Protein AF-A0AAV7BC52-F1 (afdb_monomer)

Organism: Engystomops pustulosus (NCBI:txid76066)

Radius of gyration: 38.13 Å; Cα contacts (8 Å, |Δi|>4): 94; chains: 1; bounding box: 68×66×125 Å

Solvent-accessible surface area (backbone atoms only — not comparable to full-atom values): 14060 Å² total; per-residue (Å²): 135,54,72,69,53,56,51,50,54,53,52,53,50,52,50,36,54,51,41,52,55,52,29,50,49,50,43,50,44,42,69,77,72,46,68,98,43,72,68,42,52,53,53,42,54,47,29,51,41,50,45,58,47,35,53,50,53,52,52,51,55,52,53,71,75,41,73,84,63,56,80,88,41,61,67,56,52,52,50,49,52,55,48,45,55,49,41,51,52,48,43,54,47,49,52,50,50,50,53,49,51,57,49,48,56,52,48,56,54,49,49,49,42,62,72,47,51,50,55,48,52,54,52,51,52,54,47,52,52,49,53,52,51,42,61,74,63,72,58,61,71,78,80,47,46,66,60,54,49,53,50,50,54,52,50,48,49,46,68,20,46,47,56,46,57,53,47,53,52,46,40,68,74,63,69,51,69,83,80,50,55,67,60,55,51,53,35,52,53,33,47,58,43,47,68,62,46,50,61,54,51,52,49,73,62,36,65,72,52,45,64,55,50,68,60,49,52,59,56,52,51,52,50,63,70,66,53,73,82,81,66,94,80,70,75,85,80,78,86,79,83,83,82,85,79,93,128

Nearest PDB structures (foldseek):
  8hs3-assembly1_R  TM=3.925E-01  e=1.399E-03  Escherichia coli
  2v0o-assembly2_C  TM=3.177E-01  e=1.009E+00  Homo sapiens
  3ok8-assembly1_B  TM=2.972E-01  e=7.226E+00  Mus musculus

Mean predicted aligned error: 17.19 Å

Secondary structure (DSSP, 8-state):
--HHHHHHHHHHHHHHHHHHHHHHHHHHHHHHTS-S-HHHHHHHHHHHHHHHHHHHHHHHHHHHH-GGGTTS-HHHHHHHHHHHHHHHHHHHHHHHHHHHHHHHHHHHHHHHIIIIIHHHHHHHHHHHHHHHHHHHTT--TTTTHHHHHHHHHHHHHHHHHHHHHHHHHHHHHH---TT-HHHHHHHHHHHHHHHHHHHHHHHHH-HHHHHHHHHHHHHHHHHHHHSPPP-TT-PPPPPPP------

Foldseek 3Di:
DDPVVVVVLVVLVVLLVCLCVVLVVLCVCLVPPDDPDPVSVLSVVLSVLSNLLSVLSVVVSVCVVCVPVCPPCVPVNVVSVVVNVVSVVVNVVSVVVVVVVVVVLVVLVVCCCVVPVVVVVVLVVVLVVVVVVCVVVVPDCVVVQVSVLVVVLVVLLCQLCVLVSVVVNCCVPVVPPPPPPVSVVVNVVSVVVNVVVVVVSVCVSPPVNVVVVVVPVVVVVVVVVPPDPDDPPDDDDDDDDDDDDDD

Sequence (247 aa):
MDIREIVMITIFSNIFILGIIGNGLVIWIAGFWMKKTISAVWFLHLAIADLLCCTSICLHIAAWASPSALCLLSLSLFILCKFNDILFCLNMSASVLLLTAMSIDRWVSVMLVVLFVIPFLIIFTSYVSIVLKLRRCNRPQRSQRPYRIITTVILCFFICWAPYNIWSLLAFHLELDFNFYLANNIIHVLLYLNSCINPILYVFMGQDFRHNFVRSIPFRVEKALSEPPDDPCREPEDPEPAINTNV

InterPro domains:
  IPR000276 G protein-coupled receptor, rhodopsin-like [PF00001] (110-202)
  IPR000276 G protein-coupled receptor, rhodopsin-like [PR00237] (7-31)
  IPR000276 G protein-coupled receptor, rhodopsin-like [PR00237] (39-60)
  IPR000276 G protein-coupled receptor, rhodopsin-like [PR00237] (88-110)
  IPR000276 G protein-coupled receptor, rhodopsin-like [PR00237] (146-170)
  IPR000276 G protein-coupled receptor, rhodopsin-like [PR00237] (184-210)
  IPR000276 G protein-coupled receptor, rhodopsin-like [PS00237] (94-110)
  IPR000826 Formyl peptide receptor-related [PTHR24225] (110-230)
  IPR017452 GPCR, rhodopsin-like, 7TM [PS50262] (89-202)

Structure (mmCIF, N/CA/C/O backbone):
data_AF-A0AAV7BC52-F1
#
_entry.id   AF-A0AAV7BC52-F1
#
loop_
_atom_site.group_PDB
_atom_site.id
_atom_site.type_symbol
_atom_site.label_atom_id
_atom_site.label_alt_id
_atom_site.label_comp_id
_atom_site.label_asym_id
_atom_site.label_entity_id
_atom_site.label_seq_id
_atom_site.pdbx_PDB_ins_code
_atom_site.Cartn_x
_atom_site.Cartn_y
_atom_site.Cartn_z
_atom_site.occupancy
_atom_site.B_iso_or_equiv
_atom_site.auth_seq_id
_atom_site.auth_comp_id
_atom_site.auth_asym_id
_atom_site.auth_atom_id
_atom_site.pdbx_PDB_model_num
ATOM 1 N N . MET A 1 1 ? 35.850 -14.317 -38.642 1.00 63.66 1 MET A N 1
ATOM 2 C CA . MET A 1 1 ? 34.829 -14.099 -37.605 1.00 63.66 1 MET A CA 1
ATOM 3 C C . MET A 1 1 ? 34.868 -15.309 -36.699 1.00 63.66 1 MET A C 1
ATOM 5 O O . MET A 1 1 ? 34.655 -16.418 -37.181 1.00 63.66 1 MET A O 1
ATOM 9 N N . ASP A 1 2 ? 35.262 -15.111 -35.448 1.00 82.44 2 ASP A N 1
ATOM 10 C CA . ASP A 1 2 ? 35.423 -16.193 -34.473 1.00 82.44 2 ASP A CA 1
ATOM 11 C C . ASP A 1 2 ? 34.056 -16.737 -34.025 1.00 82.44 2 ASP A C 1
ATOM 13 O O . ASP A 1 2 ? 33.062 -16.010 -33.996 1.00 82.44 2 ASP A O 1
ATOM 17 N N . ILE A 1 3 ? 34.002 -17.998 -33.573 1.00 83.69 3 ILE A N 1
ATOM 18 C CA . ILE A 1 3 ? 32.782 -18.611 -33.001 1.00 83.69 3 ILE A CA 1
ATOM 19 C C . ILE A 1 3 ? 32.207 -17.746 -31.866 1.00 83.69 3 ILE A C 1
ATOM 21 O O . ILE A 1 3 ? 30.998 -17.551 -31.777 1.00 83.69 3 ILE A O 1
ATOM 25 N N . ARG A 1 4 ? 33.081 -17.168 -31.032 1.00 75.75 4 ARG A N 1
ATOM 26 C CA . ARG A 1 4 ? 32.712 -16.241 -29.952 1.00 75.75 4 ARG A CA 1
ATOM 27 C C . ARG A 1 4 ? 31.946 -15.019 -30.471 1.00 75.75 4 ARG A C 1
ATOM 29 O O . ARG A 1 4 ? 30.973 -14.609 -29.851 1.00 75.75 4 ARG A O 1
ATOM 36 N N . GLU A 1 5 ? 32.362 -14.452 -31.600 1.00 76.56 5 GLU A N 1
ATOM 37 C CA . GLU A 1 5 ? 31.736 -13.263 -32.192 1.00 76.56 5 GLU A CA 1
ATOM 38 C C . GLU A 1 5 ? 30.361 -13.602 -32.772 1.00 76.56 5 GLU A C 1
ATOM 40 O O . GLU A 1 5 ? 29.390 -12.901 -32.499 1.00 76.56 5 GLU A O 1
ATOM 45 N N . ILE A 1 6 ? 30.254 -14.728 -33.488 1.00 80.38 6 ILE A N 1
ATOM 46 C CA . ILE A 1 6 ? 28.982 -15.235 -34.030 1.00 80.38 6 ILE A CA 1
ATOM 47 C C . ILE A 1 6 ? 27.960 -15.440 -32.906 1.00 80.38 6 ILE A C 1
ATOM 49 O O . ILE A 1 6 ? 26.808 -15.015 -33.022 1.00 80.38 6 ILE A O 1
ATOM 53 N N . VAL A 1 7 ? 28.382 -16.064 -31.803 1.00 82.38 7 VAL A N 1
ATOM 54 C CA . VAL A 1 7 ? 27.521 -16.318 -30.641 1.00 82.38 7 VAL A CA 1
ATOM 55 C C . VAL A 1 7 ? 27.050 -15.006 -30.006 1.00 82.38 7 VAL A C 1
ATOM 57 O O . VAL A 1 7 ? 25.854 -14.847 -29.772 1.00 82.38 7 VAL A O 1
ATOM 60 N N . MET A 1 8 ? 27.944 -14.036 -29.790 1.00 77.00 8 MET A N 1
ATOM 61 C CA . MET A 1 8 ? 27.580 -12.742 -29.195 1.00 77.00 8 MET A CA 1
ATOM 62 C C . MET A 1 8 ? 26.632 -11.930 -30.087 1.00 77.00 8 MET A C 1
ATOM 64 O O . MET A 1 8 ? 25.636 -11.403 -29.597 1.00 77.00 8 MET A O 1
ATOM 68 N N . ILE A 1 9 ? 26.880 -11.879 -31.401 1.00 80.50 9 ILE A N 1
ATOM 69 C CA . ILE A 1 9 ? 26.003 -11.196 -32.370 1.00 80.50 9 ILE A CA 1
ATOM 70 C C . ILE A 1 9 ? 24.608 -11.833 -32.381 1.00 80.50 9 ILE A C 1
ATOM 72 O O . ILE A 1 9 ? 23.591 -11.133 -32.383 1.00 80.50 9 ILE A O 1
ATOM 76 N N . THR A 1 10 ? 24.544 -13.165 -32.342 1.00 84.44 10 THR A N 1
ATOM 77 C CA . THR A 1 10 ? 23.273 -13.900 -32.291 1.00 84.44 10 THR A CA 1
ATOM 78 C C . THR A 1 10 ? 22.512 -13.584 -31.003 1.00 84.44 10 THR A C 1
ATOM 80 O O . THR A 1 10 ? 21.317 -13.309 -31.045 1.00 84.44 10 THR A O 1
ATOM 83 N N . ILE A 1 11 ? 23.184 -13.556 -29.853 1.00 84.06 11 ILE A N 1
ATOM 84 C CA . ILE A 1 11 ? 22.545 -13.236 -28.570 1.00 84.06 11 ILE A CA 1
ATOM 85 C C . ILE A 1 11 ? 22.037 -11.786 -28.554 1.00 84.06 11 ILE A C 1
ATOM 87 O O . ILE A 1 11 ? 20.865 -11.553 -28.259 1.00 84.06 11 ILE A O 1
ATOM 91 N N . PHE A 1 12 ? 22.869 -10.808 -28.923 1.00 80.38 12 PHE A N 1
ATOM 92 C CA . PHE A 1 12 ? 22.486 -9.393 -28.881 1.00 80.38 12 PHE A CA 1
ATOM 93 C C . PHE A 1 12 ? 21.374 -9.031 -29.872 1.00 80.38 12 PHE A C 1
ATOM 95 O O . PHE A 1 12 ? 20.505 -8.227 -29.539 1.00 80.38 12 PHE A O 1
ATOM 102 N N . SER A 1 13 ? 21.346 -9.644 -31.058 1.00 84.00 13 SER A N 1
ATOM 103 C CA . SER A 1 13 ? 20.257 -9.440 -32.026 1.00 84.00 13 SER A CA 1
ATOM 104 C C . SER A 1 13 ? 18.914 -9.974 -31.518 1.00 84.00 13 SER A C 1
ATOM 106 O O . SER A 1 13 ? 17.900 -9.291 -31.654 1.00 84.00 13 SER A O 1
ATOM 108 N N . ASN A 1 14 ? 18.898 -11.137 -30.858 1.00 82.81 14 ASN A N 1
ATOM 109 C CA . ASN A 1 14 ? 17.685 -11.663 -30.225 1.00 82.81 14 ASN A CA 1
ATOM 110 C C . ASN A 1 14 ? 17.194 -10.753 -29.089 1.00 82.81 14 ASN A C 1
ATOM 112 O O . ASN A 1 14 ? 16.004 -10.448 -29.020 1.00 82.81 14 ASN A O 1
ATOM 116 N N . ILE A 1 15 ? 18.107 -10.273 -28.235 1.00 83.62 15 ILE A N 1
ATOM 117 C CA . ILE A 1 15 ? 17.783 -9.324 -27.156 1.00 83.62 15 ILE A CA 1
ATOM 118 C C . ILE A 1 15 ? 17.196 -8.029 -27.732 1.00 83.62 15 ILE A C 1
ATOM 120 O O . ILE A 1 15 ? 16.184 -7.544 -27.234 1.00 83.62 15 ILE A O 1
ATOM 124 N N . PHE A 1 16 ? 17.781 -7.497 -28.808 1.00 83.38 16 PHE A N 1
ATOM 125 C CA . PHE A 1 16 ? 17.289 -6.295 -29.480 1.00 83.38 16 PHE A CA 1
ATOM 126 C C . PHE A 1 16 ? 15.865 -6.471 -30.029 1.00 83.38 16 PHE A C 1
ATOM 128 O O . PHE A 1 16 ? 15.002 -5.633 -29.776 1.00 83.38 16 PHE A O 1
ATOM 135 N N . ILE A 1 17 ? 15.597 -7.571 -30.742 1.00 87.25 17 ILE A N 1
ATOM 136 C CA . ILE A 1 17 ? 14.272 -7.851 -31.319 1.00 87.25 17 ILE A CA 1
ATOM 137 C C . ILE A 1 17 ? 13.220 -7.966 -30.211 1.00 87.25 17 ILE A C 1
ATOM 139 O O . ILE A 1 17 ? 12.171 -7.324 -30.283 1.00 87.25 17 ILE A O 1
ATOM 143 N N . LEU A 1 18 ? 13.515 -8.743 -29.166 1.00 86.19 18 LEU A N 1
ATOM 144 C CA . LEU A 1 18 ? 12.617 -8.909 -28.024 1.00 86.19 18 LEU A CA 1
ATOM 145 C C . LEU A 1 18 ? 12.382 -7.583 -27.289 1.00 86.19 18 LEU A C 1
ATOM 147 O O . LEU A 1 18 ? 11.244 -7.281 -26.933 1.00 86.19 18 LEU A O 1
ATOM 151 N N . GLY A 1 19 ? 13.428 -6.774 -27.112 1.00 82.88 19 GLY A N 1
ATOM 152 C CA . GLY A 1 19 ? 13.355 -5.476 -26.448 1.00 82.88 19 GLY A CA 1
ATOM 153 C C . GLY A 1 19 ? 12.515 -4.450 -27.211 1.00 82.88 19 GLY A C 1
ATOM 154 O O . GLY A 1 19 ? 11.686 -3.781 -26.598 1.00 82.88 19 GLY A O 1
ATOM 155 N N . ILE A 1 20 ? 12.657 -4.362 -28.539 1.00 87.00 20 ILE A N 1
ATOM 156 C CA . ILE A 1 20 ? 11.846 -3.471 -29.387 1.00 87.00 20 ILE A CA 1
ATOM 157 C C . ILE A 1 20 ? 10.373 -3.887 -29.361 1.00 87.00 20 ILE A C 1
ATOM 159 O O . ILE A 1 20 ? 9.499 -3.044 -29.159 1.00 87.00 20 ILE A O 1
ATOM 163 N N . ILE A 1 21 ? 10.092 -5.182 -29.547 1.00 91.31 21 ILE A N 1
ATOM 164 C CA . ILE A 1 21 ? 8.717 -5.696 -29.598 1.00 91.31 21 ILE A CA 1
ATOM 165 C C . ILE A 1 21 ? 8.037 -5.540 -28.234 1.00 91.31 21 ILE A C 1
ATOM 167 O O . ILE A 1 21 ? 6.936 -4.997 -28.154 1.00 91.31 21 ILE A O 1
ATOM 171 N N . GLY A 1 22 ? 8.694 -5.985 -27.159 1.00 87.00 22 GLY A N 1
ATOM 172 C CA . GLY A 1 22 ? 8.141 -5.952 -25.807 1.00 87.00 22 GLY A CA 1
ATOM 173 C C . GLY A 1 22 ? 7.908 -4.529 -25.308 1.00 87.00 22 GLY A C 1
ATOM 174 O O . GLY A 1 22 ? 6.787 -4.177 -24.944 1.00 87.00 22 GLY A O 1
ATOM 175 N N . ASN A 1 23 ? 8.936 -3.678 -25.346 1.00 86.62 23 ASN A N 1
ATOM 176 C CA . ASN A 1 23 ? 8.829 -2.318 -24.813 1.00 86.62 23 ASN A CA 1
ATOM 177 C C . ASN A 1 23 ? 8.010 -1.395 -25.720 1.00 86.62 23 ASN A C 1
ATOM 179 O O . ASN A 1 23 ? 7.286 -0.536 -25.219 1.00 86.62 23 ASN A O 1
ATOM 183 N N . GLY A 1 24 ? 8.029 -1.612 -27.039 1.00 88.88 24 GLY A N 1
ATOM 184 C CA . GLY A 1 24 ? 7.128 -0.924 -27.965 1.00 88.88 24 GLY A CA 1
ATOM 185 C C . GLY A 1 24 ? 5.656 -1.221 -27.669 1.00 88.88 24 GLY A C 1
ATOM 186 O O . GLY A 1 24 ? 4.832 -0.304 -27.657 1.00 88.88 24 GLY A O 1
ATOM 187 N N . LEU A 1 25 ? 5.328 -2.477 -27.344 1.00 89.81 25 LEU A N 1
ATOM 188 C CA . LEU A 1 25 ? 3.981 -2.865 -26.926 1.00 89.81 25 LEU A CA 1
ATOM 189 C C . LEU A 1 25 ? 3.581 -2.198 -25.599 1.00 89.81 25 LEU A C 1
ATOM 191 O O . LEU A 1 25 ? 2.453 -1.724 -25.478 1.00 89.81 25 LEU A O 1
ATOM 195 N N . VAL A 1 26 ? 4.497 -2.102 -24.628 1.00 84.88 26 VAL A N 1
ATOM 196 C CA . VAL A 1 26 ? 4.250 -1.406 -23.350 1.00 84.88 26 VAL A CA 1
ATOM 197 C C . VAL A 1 26 ? 3.945 0.076 -23.576 1.00 84.88 26 VAL A C 1
ATOM 199 O O . VAL A 1 26 ? 2.962 0.572 -23.029 1.00 84.88 26 VAL A O 1
ATOM 202 N N . ILE A 1 27 ? 4.714 0.774 -24.419 1.00 88.12 27 ILE A N 1
ATOM 203 C CA . ILE A 1 27 ? 4.450 2.181 -24.770 1.00 88.12 27 ILE A CA 1
ATOM 204 C C . ILE A 1 27 ? 3.102 2.325 -25.477 1.00 88.12 27 ILE A C 1
ATOM 206 O O . ILE A 1 27 ? 2.336 3.233 -25.158 1.00 88.12 27 ILE A O 1
ATOM 210 N N . TRP A 1 28 ? 2.788 1.427 -26.414 1.00 90.69 28 TRP A N 1
ATOM 211 C CA . TRP A 1 28 ? 1.513 1.437 -27.128 1.00 90.69 28 TRP A CA 1
ATOM 212 C C . TRP A 1 28 ? 0.326 1.290 -26.169 1.00 90.69 28 TRP A C 1
ATOM 214 O O . TRP A 1 28 ? -0.614 2.084 -26.206 1.00 90.69 28 TRP A O 1
ATOM 224 N N . ILE A 1 29 ? 0.377 0.302 -25.274 1.00 86.50 29 ILE A N 1
ATOM 225 C CA . ILE A 1 29 ? -0.676 0.059 -24.282 1.00 86.50 29 ILE A CA 1
ATOM 226 C C . ILE A 1 29 ? -0.766 1.236 -23.301 1.00 86.50 29 ILE A C 1
ATOM 228 O O . ILE A 1 29 ? -1.860 1.740 -23.044 1.00 86.50 29 ILE A O 1
ATOM 232 N N . ALA A 1 30 ? 0.368 1.722 -22.791 1.00 83.81 30 ALA A N 1
ATOM 233 C CA . ALA A 1 30 ? 0.407 2.844 -21.858 1.00 83.81 30 ALA A CA 1
ATOM 234 C C . ALA A 1 30 ? -0.097 4.157 -22.483 1.00 83.81 30 ALA A C 1
ATOM 236 O O . ALA A 1 30 ? -0.737 4.949 -21.797 1.00 83.81 30 ALA A O 1
ATOM 237 N N . GLY A 1 31 ? 0.167 4.387 -23.772 1.00 82.75 31 GLY A N 1
ATOM 238 C CA . GLY A 1 31 ? -0.210 5.610 -24.479 1.00 82.75 31 GLY A CA 1
ATOM 239 C C . GLY A 1 31 ? -1.659 5.639 -24.965 1.00 82.75 31 GLY A C 1
ATOM 240 O O . GLY A 1 31 ? -2.306 6.680 -24.871 1.00 82.75 31 GLY A O 1
ATOM 241 N N . PHE A 1 32 ? -2.172 4.517 -25.480 1.00 82.38 32 PHE A N 1
ATOM 242 C CA . PHE A 1 32 ? -3.495 4.470 -26.116 1.00 82.38 32 PHE A CA 1
ATOM 243 C C . PHE A 1 32 ? -4.599 3.886 -25.233 1.00 82.38 32 PHE A C 1
ATOM 245 O O . PHE A 1 32 ? -5.767 4.196 -25.455 1.00 82.38 32 PHE A O 1
ATOM 252 N N . TRP A 1 33 ? -4.258 3.041 -24.255 1.00 76.38 33 TRP A N 1
ATOM 253 C CA . TRP A 1 33 ? -5.248 2.255 -23.510 1.00 76.38 33 TRP A CA 1
ATOM 254 C C . TRP A 1 33 ? -5.281 2.548 -22.011 1.00 76.38 33 TRP A C 1
ATOM 256 O O . TRP A 1 33 ? -6.324 2.360 -21.383 1.00 76.38 33 TRP A O 1
ATOM 266 N N . MET A 1 34 ? -4.184 3.024 -21.419 1.00 76.25 34 MET A N 1
ATOM 267 C CA . MET A 1 34 ? -4.152 3.358 -19.995 1.00 76.25 34 MET A CA 1
ATOM 268 C C . MET A 1 34 ? -4.543 4.815 -19.735 1.00 76.25 34 MET A C 1
ATOM 270 O O . MET A 1 34 ? -4.157 5.735 -20.454 1.00 76.25 34 MET A O 1
ATOM 274 N N . LYS A 1 35 ? -5.306 5.038 -18.659 1.00 75.69 35 LYS A N 1
ATOM 275 C CA . LYS A 1 35 ? -5.520 6.385 -18.113 1.00 75.69 35 LYS A CA 1
ATOM 276 C C . LYS A 1 35 ? -4.177 6.934 -17.616 1.00 75.69 35 LYS A C 1
ATOM 278 O O . LYS A 1 35 ? -3.315 6.157 -17.212 1.00 75.69 35 LYS A O 1
ATOM 283 N N . LYS A 1 36 ? -4.004 8.262 -17.620 1.00 72.88 36 LYS A N 1
ATOM 284 C CA . LYS A 1 36 ? -2.793 8.915 -17.094 1.00 72.88 36 LYS A CA 1
ATOM 285 C C . LYS A 1 36 ? -2.736 8.814 -15.568 1.00 72.88 36 LYS A C 1
ATOM 287 O O . LYS A 1 36 ? -3.061 9.768 -14.874 1.00 72.88 36 LYS A O 1
ATOM 292 N N . THR A 1 37 ? -2.349 7.643 -15.085 1.00 73.62 37 THR A N 1
ATOM 293 C CA . THR A 1 37 ? -2.072 7.346 -13.680 1.00 73.62 37 THR A CA 1
ATOM 294 C C . THR A 1 37 ? -0.576 7.446 -13.419 1.00 73.62 37 THR A C 1
ATOM 296 O O . THR A 1 37 ? 0.234 7.393 -14.353 1.00 73.62 37 THR A O 1
ATOM 299 N N . ILE A 1 38 ? -0.185 7.569 -12.152 1.00 68.81 38 ILE A N 1
ATOM 300 C CA . ILE A 1 38 ? 1.226 7.644 -11.764 1.00 68.81 38 ILE A CA 1
ATOM 301 C C . ILE A 1 38 ? 1.941 6.388 -12.272 1.00 68.81 38 ILE A C 1
ATOM 303 O O . ILE A 1 38 ? 2.938 6.494 -12.986 1.00 68.81 38 ILE A O 1
ATOM 307 N N . SER A 1 39 ? 1.381 5.202 -12.020 1.00 69.75 39 SER A N 1
ATOM 308 C CA . SER A 1 39 ? 1.931 3.916 -12.473 1.00 69.75 39 SER A CA 1
ATOM 309 C C . SER A 1 39 ? 2.128 3.835 -13.991 1.00 69.75 39 SER A C 1
ATOM 311 O O . SER A 1 39 ? 3.149 3.314 -14.437 1.00 69.75 39 SER A O 1
ATOM 313 N N . ALA A 1 40 ? 1.208 4.382 -14.796 1.00 71.81 40 ALA A N 1
ATOM 314 C CA . ALA A 1 40 ? 1.354 4.412 -16.253 1.00 71.81 40 ALA A CA 1
ATOM 315 C C . ALA A 1 40 ? 2.566 5.249 -16.698 1.00 71.81 40 ALA A C 1
ATOM 317 O O . ALA A 1 40 ? 3.280 4.854 -17.618 1.00 71.81 40 ALA A O 1
ATOM 318 N N . VAL A 1 41 ? 2.841 6.367 -16.015 1.00 74.19 41 VAL A N 1
ATOM 319 C CA . VAL A 1 41 ? 4.024 7.207 -16.269 1.00 74.19 41 VAL A CA 1
ATOM 320 C C . VAL A 1 41 ? 5.317 6.473 -15.900 1.00 74.19 41 VAL A C 1
ATOM 322 O O . VAL A 1 41 ? 6.283 6.536 -16.660 1.00 74.19 41 VAL A O 1
ATOM 325 N N . TRP A 1 42 ? 5.339 5.726 -14.790 1.00 72.56 42 TRP A N 1
ATOM 326 C CA . TRP A 1 42 ? 6.507 4.918 -14.413 1.00 72.56 42 TRP A CA 1
ATOM 327 C C . TRP A 1 42 ? 6.813 3.818 -15.437 1.00 72.56 42 TRP A C 1
ATOM 329 O O . TRP A 1 42 ? 7.966 3.679 -15.846 1.00 72.56 42 TRP A O 1
ATOM 339 N N . PHE A 1 43 ? 5.801 3.073 -15.899 1.00 77.25 43 PHE A N 1
ATOM 340 C CA . PHE A 1 43 ? 5.982 2.061 -16.949 1.00 77.25 43 PHE A CA 1
ATOM 341 C C . PHE A 1 43 ? 6.432 2.673 -18.276 1.00 77.25 43 PHE A C 1
ATOM 343 O O . PHE A 1 43 ? 7.259 2.089 -18.973 1.00 77.25 43 PHE A O 1
ATOM 350 N N . LEU A 1 44 ? 5.928 3.864 -18.611 1.00 80.81 44 LEU A N 1
ATOM 351 C CA . LEU A 1 44 ? 6.345 4.592 -19.803 1.00 80.81 44 LEU A CA 1
ATOM 352 C C . LEU A 1 44 ? 7.821 5.012 -19.718 1.00 80.81 44 LEU A C 1
ATOM 354 O O . LEU A 1 44 ? 8.565 4.798 -20.671 1.00 80.81 44 LEU A O 1
ATOM 358 N N . HIS A 1 45 ? 8.267 5.559 -18.582 1.00 76.44 45 HIS A N 1
ATOM 359 C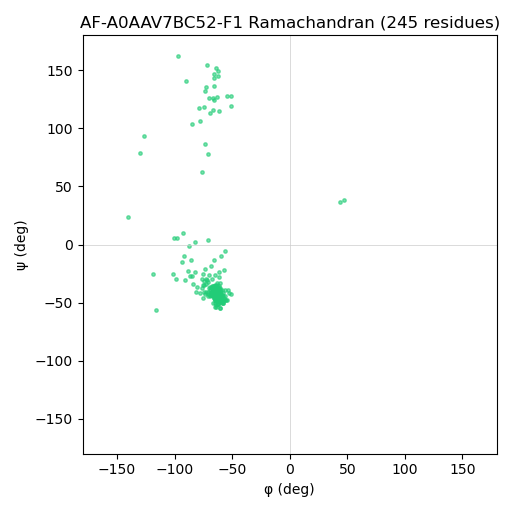 CA . HIS A 1 45 ? 9.677 5.899 -18.362 1.00 76.44 45 HIS A CA 1
ATOM 360 C C . HIS A 1 45 ? 10.591 4.668 -18.406 1.00 76.44 45 HIS A C 1
ATOM 362 O O . HIS A 1 45 ? 11.665 4.746 -19.002 1.00 76.44 45 HIS A O 1
ATOM 368 N N . LEU A 1 46 ? 10.162 3.537 -17.835 1.00 79.00 46 LEU A N 1
ATOM 369 C CA . LEU A 1 46 ? 10.906 2.279 -17.911 1.00 79.00 46 LEU A CA 1
ATOM 370 C C . LEU A 1 46 ? 11.042 1.800 -19.363 1.00 79.00 46 LEU A C 1
ATOM 372 O O . LEU A 1 46 ? 12.153 1.575 -19.829 1.00 79.00 46 LEU A O 1
ATOM 376 N N . ALA A 1 47 ? 9.934 1.730 -20.107 1.00 84.00 47 ALA A N 1
ATOM 377 C CA . ALA A 1 47 ? 9.946 1.272 -21.495 1.00 84.00 47 ALA A CA 1
ATOM 378 C C . ALA A 1 47 ? 10.780 2.190 -22.409 1.00 84.00 47 ALA A C 1
ATOM 380 O O . ALA A 1 47 ? 11.462 1.714 -23.316 1.00 84.00 47 ALA A O 1
ATOM 381 N N . ILE A 1 48 ? 10.775 3.505 -22.156 1.00 81.50 48 ILE A N 1
ATOM 382 C CA . ILE A 1 48 ? 11.656 4.457 -22.845 1.00 81.50 48 ILE A CA 1
ATOM 383 C C . ILE A 1 48 ? 13.128 4.172 -22.511 1.00 81.50 48 ILE A C 1
ATOM 385 O O . ILE A 1 48 ? 13.956 4.151 -23.421 1.00 81.50 48 ILE A O 1
ATOM 389 N N . ALA A 1 49 ? 13.464 3.926 -21.241 1.00 79.62 49 ALA A N 1
ATOM 390 C CA . ALA A 1 49 ? 14.827 3.581 -20.835 1.00 79.62 49 ALA A CA 1
ATOM 391 C C . ALA A 1 49 ? 15.303 2.262 -21.474 1.00 79.62 49 ALA A C 1
ATOM 393 O O . ALA A 1 49 ? 16.424 2.196 -21.981 1.00 79.62 49 ALA A O 1
ATOM 394 N N . ASP A 1 50 ? 14.440 1.245 -21.535 1.00 79.94 50 ASP A N 1
ATOM 395 C CA . ASP A 1 50 ? 14.736 -0.036 -22.180 1.00 79.94 50 ASP A CA 1
ATOM 396 C C . ASP A 1 50 ? 14.932 0.100 -23.698 1.00 79.94 50 ASP A C 1
ATOM 398 O O . ASP A 1 50 ? 15.857 -0.492 -24.259 1.00 79.94 50 ASP A O 1
ATOM 402 N N . LEU A 1 51 ? 14.125 0.920 -24.382 1.00 81.69 51 LEU A N 1
ATOM 403 C CA . LEU A 1 51 ? 14.316 1.202 -25.811 1.00 81.69 51 LEU A CA 1
ATOM 404 C C . LEU A 1 51 ? 15.610 1.976 -26.086 1.00 81.69 51 LEU A C 1
ATOM 406 O O . LEU A 1 51 ? 16.302 1.674 -27.058 1.00 81.69 51 LEU A O 1
ATOM 410 N N . LEU A 1 52 ? 15.965 2.935 -25.227 1.00 77.81 52 LEU A N 1
ATOM 411 C CA . LEU A 1 52 ? 17.248 3.641 -25.297 1.00 77.81 52 LEU A CA 1
ATOM 412 C C . LEU A 1 52 ? 18.435 2.687 -25.071 1.00 77.81 52 LEU A C 1
ATOM 414 O O . LEU A 1 52 ? 19.485 2.844 -25.690 1.00 77.81 52 LEU A O 1
ATOM 418 N N . CYS A 1 53 ? 18.270 1.661 -24.236 1.00 75.25 53 CYS A N 1
ATOM 419 C CA . CYS A 1 53 ? 19.258 0.592 -24.093 1.00 75.25 53 CYS A CA 1
ATOM 420 C C . CYS A 1 53 ? 19.336 -0.280 -25.366 1.00 75.25 53 CYS A C 1
ATOM 422 O O . CYS A 1 53 ? 20.423 -0.604 -25.846 1.00 75.25 53 CYS A O 1
ATOM 424 N N . CYS A 1 54 ? 18.195 -0.595 -25.990 1.00 78.81 54 CYS A N 1
ATOM 425 C CA . CYS A 1 54 ? 18.149 -1.368 -27.236 1.00 78.81 54 CYS A CA 1
ATOM 426 C C . CYS A 1 54 ? 18.853 -0.657 -28.406 1.00 78.81 54 CYS A C 1
ATOM 428 O O . CYS A 1 54 ? 19.553 -1.306 -29.187 1.00 78.81 54 CYS A O 1
ATOM 430 N N . THR A 1 55 ? 18.719 0.668 -28.538 1.00 74.19 55 THR A N 1
ATOM 431 C CA . THR A 1 55 ? 19.424 1.425 -29.590 1.00 74.19 55 THR A CA 1
ATOM 432 C C . THR A 1 55 ? 20.942 1.388 -29.404 1.00 74.19 55 THR A C 1
ATOM 434 O O . THR A 1 55 ? 21.671 1.267 -30.389 1.00 74.19 55 THR A O 1
ATOM 437 N N . SER A 1 56 ? 21.420 1.393 -28.157 1.00 72.56 56 SER A N 1
ATOM 438 C CA . SER A 1 56 ? 22.838 1.220 -27.824 1.00 72.56 56 SER A CA 1
ATOM 439 C C . SER A 1 56 ? 23.380 -0.159 -28.238 1.00 72.56 56 SER A C 1
ATOM 441 O O . SER A 1 56 ? 24.446 -0.249 -28.850 1.00 72.56 56 SER A O 1
ATOM 443 N N . ILE A 1 57 ? 22.613 -1.235 -28.016 1.00 73.75 57 ILE A N 1
ATOM 444 C CA . ILE A 1 57 ? 22.968 -2.598 -28.465 1.00 73.75 57 ILE A CA 1
ATOM 445 C C . ILE A 1 57 ? 23.082 -2.664 -29.998 1.00 73.75 57 ILE A C 1
ATOM 447 O O . ILE A 1 57 ? 24.023 -3.258 -30.528 1.00 73.75 57 ILE A O 1
ATOM 451 N N . CYS A 1 58 ? 22.163 -2.016 -30.721 1.00 76.00 58 CYS A N 1
ATOM 452 C CA . CYS A 1 58 ? 22.188 -1.948 -32.186 1.00 76.00 58 CYS A CA 1
ATOM 453 C C . CYS A 1 58 ? 23.435 -1.212 -32.708 1.00 76.00 58 CYS A C 1
ATOM 455 O O . CYS A 1 58 ? 24.098 -1.683 -33.633 1.00 76.00 58 CYS A O 1
ATOM 457 N N . LEU A 1 59 ? 23.806 -0.102 -32.064 1.00 71.75 59 LEU A N 1
ATOM 458 C CA . LEU A 1 59 ? 25.027 0.647 -32.371 1.00 71.75 59 LEU A CA 1
ATOM 459 C C . LEU A 1 59 ? 26.292 -0.174 -32.097 1.00 71.75 59 LEU A C 1
ATOM 461 O O . LEU A 1 59 ? 27.238 -0.099 -32.880 1.00 71.75 59 LEU A O 1
ATOM 465 N N . HIS A 1 60 ? 26.294 -1.005 -31.050 1.00 70.62 60 HIS A N 1
ATOM 466 C CA . HIS A 1 60 ? 27.392 -1.929 -30.773 1.00 70.62 60 HIS A CA 1
ATOM 467 C C . HIS A 1 60 ? 27.544 -2.947 -31.915 1.00 70.62 60 HIS A C 1
ATOM 469 O O . HIS A 1 60 ? 28.622 -3.063 -32.490 1.00 70.62 60 HIS A O 1
ATOM 475 N N . ILE A 1 61 ? 26.462 -3.621 -32.322 1.00 72.56 61 ILE A N 1
ATOM 476 C CA . ILE A 1 61 ? 26.480 -4.590 -33.437 1.00 72.56 61 ILE A CA 1
ATOM 477 C C . ILE A 1 61 ? 26.925 -3.922 -34.752 1.00 72.56 61 ILE A C 1
ATOM 479 O O . ILE A 1 61 ? 27.749 -4.479 -35.479 1.00 72.56 61 ILE A O 1
ATOM 483 N N . ALA A 1 62 ? 26.422 -2.718 -35.045 1.00 71.31 62 ALA A N 1
ATOM 484 C CA . ALA A 1 62 ? 26.779 -1.963 -36.245 1.00 71.31 62 ALA A CA 1
ATOM 485 C C . ALA A 1 62 ? 28.265 -1.558 -36.264 1.00 71.31 62 ALA A C 1
ATOM 487 O O . ALA A 1 62 ? 28.917 -1.664 -37.302 1.00 71.31 62 ALA A O 1
ATOM 488 N N . ALA A 1 63 ? 28.823 -1.164 -35.115 1.00 67.81 63 ALA A N 1
ATOM 489 C CA . ALA A 1 63 ? 30.237 -0.818 -34.985 1.00 67.81 63 ALA A CA 1
ATOM 490 C C . ALA A 1 63 ? 31.168 -2.019 -35.238 1.00 67.81 63 ALA A C 1
ATOM 492 O O . ALA A 1 63 ? 32.227 -1.853 -35.843 1.00 67.81 63 ALA A O 1
ATOM 493 N N . TRP A 1 64 ? 30.763 -3.230 -34.839 1.00 64.19 64 TRP A N 1
ATOM 494 C CA . TRP A 1 64 ? 31.511 -4.465 -35.115 1.00 64.19 64 TRP A CA 1
ATOM 495 C C . TRP A 1 64 ? 31.475 -4.879 -36.595 1.00 64.19 64 TRP A C 1
ATOM 497 O O . TRP A 1 64 ? 32.443 -5.451 -37.094 1.00 64.19 64 TRP A O 1
ATOM 507 N N . ALA A 1 65 ? 30.385 -4.587 -37.311 1.00 67.19 65 ALA A N 1
ATOM 508 C CA . ALA A 1 65 ? 30.216 -4.975 -38.713 1.00 67.19 65 ALA A CA 1
ATOM 509 C C . ALA A 1 65 ? 31.039 -4.122 -39.700 1.00 67.19 65 ALA A C 1
ATOM 511 O O . ALA A 1 65 ? 31.374 -4.597 -40.786 1.00 67.19 65 ALA A O 1
ATOM 512 N N . SER A 1 66 ? 31.388 -2.880 -39.341 1.00 65.06 66 SER A N 1
ATOM 513 C CA . SER A 1 66 ? 32.131 -1.956 -40.212 1.00 65.06 66 SER A CA 1
ATOM 514 C C . SER A 1 66 ? 33.350 -1.326 -39.514 1.00 65.06 66 SER A C 1
ATOM 516 O O . SER A 1 66 ? 33.311 -0.150 -39.137 1.00 65.06 66 SER A O 1
ATOM 518 N N . PRO A 1 67 ? 34.474 -2.054 -39.387 1.00 61.50 67 PRO A N 1
ATOM 519 C CA . PRO A 1 67 ? 35.689 -1.540 -38.751 1.00 61.50 67 PRO A CA 1
ATOM 520 C C . PRO A 1 67 ? 36.370 -0.385 -39.513 1.00 61.50 67 PRO A C 1
ATOM 522 O O . PRO A 1 67 ? 37.225 0.288 -38.952 1.00 61.50 67 PRO A O 1
ATOM 525 N N . SER A 1 68 ? 36.005 -0.112 -40.771 1.00 57.03 68 SER A N 1
ATOM 526 C CA . SER A 1 68 ? 36.543 0.997 -41.581 1.00 57.03 68 SER A CA 1
ATOM 527 C C . SER A 1 68 ? 35.829 2.343 -41.373 1.00 57.03 68 SER A C 1
ATOM 529 O O . SER A 1 68 ? 36.374 3.381 -41.742 1.00 57.03 68 SER A O 1
ATOM 531 N N . ALA A 1 69 ? 34.654 2.363 -40.730 1.00 55.72 69 ALA A N 1
ATOM 532 C CA . ALA A 1 69 ? 33.943 3.594 -40.352 1.00 55.72 69 ALA A CA 1
ATOM 533 C C . ALA A 1 69 ? 34.471 4.223 -39.037 1.00 55.72 69 ALA A C 1
ATOM 535 O O . ALA A 1 69 ? 33.965 5.248 -38.580 1.00 55.72 69 ALA A O 1
ATOM 536 N N . LEU A 1 70 ? 35.514 3.626 -38.442 1.00 56.56 70 LEU A N 1
ATOM 537 C CA . LEU A 1 70 ? 36.051 3.916 -37.104 1.00 56.56 70 LEU A CA 1
ATOM 538 C C . LEU A 1 70 ? 36.587 5.343 -36.895 1.00 56.56 70 LEU A C 1
ATOM 540 O O . LEU A 1 70 ? 36.675 5.792 -35.755 1.00 56.56 70 LEU A O 1
ATOM 544 N N . CYS A 1 71 ? 36.984 6.059 -37.953 1.00 52.41 71 CYS A N 1
ATOM 545 C CA . CYS A 1 71 ? 37.750 7.304 -37.801 1.00 52.41 71 CYS A CA 1
ATOM 546 C C . CYS A 1 71 ? 36.877 8.563 -37.606 1.00 52.41 71 CYS A C 1
ATOM 548 O O . CYS A 1 71 ? 37.300 9.500 -36.935 1.00 52.41 71 CYS A O 1
ATOM 550 N N . LEU A 1 72 ? 35.638 8.584 -38.113 1.00 51.00 72 LEU A N 1
ATOM 551 C CA . LEU A 1 72 ? 34.747 9.757 -38.027 1.00 51.00 72 LEU A CA 1
ATOM 552 C C . LEU A 1 72 ? 33.899 9.813 -36.740 1.00 51.00 72 LEU A C 1
ATOM 554 O O . LEU A 1 72 ? 33.151 10.769 -36.548 1.00 51.00 72 LEU A O 1
ATOM 558 N N . LEU A 1 73 ? 34.006 8.818 -35.848 1.00 54.06 73 LEU A N 1
ATOM 559 C CA . LEU A 1 73 ? 33.038 8.623 -34.761 1.00 54.06 73 LEU A CA 1
ATOM 560 C C . LEU A 1 73 ? 33.647 8.196 -33.409 1.00 54.06 73 LEU A C 1
ATOM 562 O O . LEU A 1 73 ? 32.968 7.622 -32.564 1.00 54.06 73 LEU A O 1
ATOM 566 N N . SER A 1 74 ? 34.923 8.477 -33.150 1.00 57.56 74 SER A N 1
ATOM 567 C CA . SER A 1 74 ? 35.570 8.100 -31.879 1.00 57.56 74 SER A CA 1
ATOM 568 C C . SER A 1 74 ? 34.977 8.822 -30.655 1.00 57.56 74 SER A C 1
ATOM 570 O O . SER A 1 74 ? 34.839 8.226 -29.587 1.00 57.56 74 SER A O 1
ATOM 572 N N . LEU A 1 75 ? 34.549 10.082 -30.816 1.00 56.34 75 LEU A N 1
ATOM 573 C CA . LEU A 1 75 ? 33.913 10.868 -29.752 1.00 56.34 75 LEU A CA 1
ATOM 574 C C . LEU A 1 75 ? 32.470 10.424 -29.476 1.00 56.34 75 LEU A C 1
ATOM 576 O O . LEU A 1 75 ? 32.070 10.334 -28.316 1.00 56.34 75 LEU A O 1
ATOM 580 N N . SER A 1 76 ? 31.687 10.117 -30.517 1.00 57.19 76 SER A N 1
ATOM 581 C CA . SER A 1 76 ? 30.297 9.699 -30.313 1.00 57.19 76 SER A CA 1
ATOM 582 C C . SER A 1 76 ? 30.212 8.286 -29.735 1.00 57.19 76 SER A C 1
ATOM 584 O O . SER A 1 76 ? 29.366 8.063 -28.879 1.00 57.19 76 SER A O 1
ATOM 586 N N . LEU A 1 77 ? 31.127 7.375 -30.092 1.00 61.28 77 LEU A N 1
ATOM 587 C CA . LEU A 1 77 ? 31.191 6.033 -29.507 1.00 61.28 77 LEU A CA 1
ATOM 588 C C . LEU A 1 77 ? 31.564 6.080 -28.014 1.00 61.28 77 LEU A C 1
ATOM 590 O O . LEU A 1 77 ? 30.992 5.342 -27.218 1.00 61.28 77 LEU A O 1
ATOM 594 N N . PHE A 1 78 ? 32.459 6.988 -27.606 1.00 63.00 78 PHE A N 1
ATOM 595 C CA . PHE A 1 78 ? 32.789 7.214 -26.192 1.00 63.00 78 PHE A CA 1
ATOM 596 C C . PHE A 1 78 ? 31.604 7.792 -25.401 1.00 63.00 78 PHE A C 1
ATOM 598 O O . PHE A 1 78 ? 31.313 7.333 -24.295 1.00 63.00 78 PHE A O 1
ATOM 605 N N . ILE A 1 79 ? 30.890 8.765 -25.982 1.00 61.47 79 ILE A N 1
ATOM 606 C CA . ILE A 1 79 ? 29.673 9.338 -25.388 1.00 61.47 79 ILE A CA 1
ATOM 607 C C . ILE A 1 79 ? 28.581 8.269 -25.291 1.00 61.47 79 ILE A C 1
ATOM 609 O O . ILE A 1 79 ? 28.001 8.116 -24.225 1.00 61.47 79 ILE A O 1
ATOM 613 N N . LEU A 1 80 ? 28.348 7.487 -26.347 1.00 60.72 80 LEU A N 1
ATOM 614 C CA . LEU A 1 80 ? 27.396 6.374 -26.373 1.00 60.72 80 LEU A CA 1
ATOM 615 C C . LEU A 1 80 ? 27.740 5.291 -25.352 1.00 60.72 80 LEU A C 1
ATOM 617 O O . LEU A 1 80 ? 26.837 4.795 -24.696 1.00 60.72 80 LEU A O 1
ATOM 621 N N . CYS A 1 81 ? 29.020 4.964 -25.159 1.00 62.38 81 CYS A N 1
ATOM 622 C CA . CYS A 1 81 ? 29.442 3.964 -24.178 1.00 62.38 81 CYS A CA 1
ATOM 623 C C . CYS A 1 81 ? 29.212 4.447 -22.736 1.00 62.38 81 CYS A C 1
ATOM 625 O O . CYS A 1 81 ? 28.652 3.716 -21.925 1.00 62.38 81 CYS A O 1
ATOM 627 N N . LYS A 1 82 ? 29.540 5.709 -22.424 1.00 63.75 82 LYS A N 1
ATOM 628 C CA . LYS A 1 82 ? 29.214 6.299 -21.113 1.00 63.75 82 LYS A CA 1
ATOM 629 C C . LYS A 1 82 ? 27.712 6.473 -20.904 1.00 63.75 82 LYS A C 1
ATOM 631 O O . LYS A 1 82 ? 27.219 6.270 -19.799 1.00 63.75 82 LYS A O 1
ATOM 636 N N . PHE A 1 83 ? 26.985 6.850 -21.952 1.00 68.75 83 PHE A N 1
ATOM 637 C CA . PHE A 1 83 ? 25.533 6.987 -21.917 1.00 68.75 83 PHE A CA 1
ATOM 638 C C . PHE A 1 83 ? 24.861 5.623 -21.741 1.00 68.75 83 PHE A C 1
ATOM 640 O O . PHE A 1 83 ? 23.894 5.526 -21.001 1.00 68.75 83 PHE A O 1
ATOM 647 N N . ASN A 1 84 ? 25.413 4.560 -22.330 1.00 69.12 84 ASN A N 1
ATOM 648 C CA . ASN A 1 84 ? 24.978 3.182 -22.133 1.00 69.12 84 ASN A CA 1
ATOM 649 C C . ASN A 1 84 ? 25.144 2.728 -20.679 1.00 69.12 84 ASN A C 1
ATOM 651 O O . ASN A 1 84 ? 24.210 2.167 -20.116 1.00 69.12 84 ASN A O 1
ATOM 655 N N . ASP A 1 85 ? 26.284 3.020 -20.049 1.00 65.25 85 ASP A N 1
ATOM 656 C CA . ASP A 1 85 ? 26.493 2.706 -18.629 1.00 65.25 85 ASP A CA 1
ATOM 657 C C . ASP A 1 85 ? 25.510 3.476 -17.732 1.00 65.25 85 ASP A C 1
ATOM 659 O O . ASP A 1 85 ? 24.946 2.921 -16.788 1.00 65.25 85 ASP A O 1
ATOM 663 N N . ILE A 1 86 ? 25.240 4.745 -18.056 1.00 70.75 86 ILE A N 1
ATOM 664 C CA . ILE A 1 86 ? 24.240 5.562 -17.354 1.00 70.75 86 ILE A CA 1
ATOM 665 C C . ILE A 1 86 ? 22.826 5.004 -17.571 1.00 70.75 86 ILE A C 1
ATOM 667 O O . ILE A 1 86 ? 22.074 4.881 -16.608 1.00 70.75 86 ILE A O 1
ATOM 671 N N . LEU A 1 87 ? 22.462 4.624 -18.798 1.00 68.06 87 LEU A N 1
ATOM 672 C CA . LEU A 1 87 ? 21.169 4.019 -19.134 1.00 68.06 87 LEU A CA 1
ATOM 673 C C . LEU A 1 87 ? 20.973 2.670 -18.440 1.00 68.06 87 LEU A C 1
ATOM 675 O O . LEU A 1 87 ? 19.885 2.397 -17.941 1.00 68.06 87 LEU A O 1
ATOM 679 N N . PHE A 1 88 ? 22.021 1.852 -18.348 1.00 70.50 88 PHE A N 1
ATOM 680 C CA . PHE A 1 88 ? 21.994 0.588 -17.621 1.00 70.50 88 PHE A CA 1
ATOM 681 C C . PHE A 1 88 ? 21.793 0.813 -16.117 1.00 70.50 88 PHE A C 1
ATOM 683 O O . PHE A 1 88 ? 20.927 0.185 -15.507 1.00 70.50 88 PHE A O 1
ATOM 690 N N . CYS A 1 89 ? 22.523 1.765 -15.526 1.00 67.12 89 CYS A N 1
ATOM 691 C CA . CYS A 1 89 ? 22.334 2.172 -14.134 1.00 67.12 89 CYS A CA 1
ATOM 692 C C . CYS A 1 89 ? 20.926 2.727 -13.880 1.00 67.12 89 CYS A C 1
ATOM 694 O O . CYS A 1 89 ? 20.324 2.406 -12.856 1.00 67.12 89 CYS A O 1
ATOM 696 N N . LEU A 1 90 ? 20.380 3.526 -14.800 1.00 67.56 90 LEU A N 1
ATOM 697 C CA . LEU A 1 90 ? 19.025 4.070 -14.707 1.00 67.56 90 LEU A CA 1
ATOM 698 C C . LEU A 1 90 ? 17.965 2.980 -14.842 1.00 67.56 90 LEU A C 1
ATOM 700 O O . LEU A 1 90 ? 17.012 2.994 -14.075 1.00 67.56 90 LEU A O 1
ATOM 704 N N . ASN A 1 91 ? 18.138 2.018 -15.748 1.00 75.62 91 ASN A N 1
ATOM 705 C CA . ASN A 1 91 ? 17.215 0.899 -15.906 1.00 75.62 91 ASN A CA 1
ATOM 706 C C . ASN A 1 91 ? 17.206 -0.015 -14.671 1.00 75.62 91 ASN A C 1
ATOM 708 O O . ASN A 1 91 ? 16.149 -0.340 -14.130 1.00 75.62 91 ASN A O 1
ATOM 712 N N . MET A 1 92 ? 18.391 -0.360 -14.161 1.00 73.50 92 MET A N 1
ATOM 713 C CA . MET A 1 92 ? 18.529 -1.110 -12.911 1.00 73.50 92 MET A CA 1
ATOM 714 C C . MET A 1 92 ? 17.890 -0.355 -11.743 1.00 73.50 92 MET A C 1
ATOM 716 O O . MET A 1 92 ? 17.144 -0.937 -10.959 1.00 73.50 92 MET A O 1
ATOM 720 N N . SER A 1 93 ? 18.119 0.957 -11.660 1.00 70.50 93 SER A N 1
ATOM 721 C CA . SER A 1 93 ? 17.548 1.807 -10.612 1.00 70.50 93 SER A CA 1
ATOM 722 C C . SER A 1 93 ? 16.027 1.932 -10.740 1.00 70.50 93 SER A C 1
ATOM 724 O O . SER A 1 93 ? 15.329 1.801 -9.743 1.00 70.50 93 SER A O 1
ATOM 726 N N . ALA A 1 94 ? 15.492 2.122 -11.948 1.00 75.06 94 ALA A N 1
ATOM 727 C CA . ALA A 1 94 ? 14.056 2.185 -12.216 1.00 75.06 94 ALA A CA 1
ATOM 728 C C . ALA A 1 94 ? 13.370 0.854 -11.889 1.00 75.06 94 ALA A C 1
ATOM 730 O O . ALA A 1 94 ? 12.333 0.849 -11.233 1.00 75.06 94 ALA A O 1
ATOM 731 N N . SER A 1 95 ? 13.981 -0.270 -12.266 1.00 79.62 95 SER A N 1
ATOM 732 C CA . SER A 1 95 ? 13.503 -1.615 -11.940 1.00 79.62 95 SER A CA 1
ATOM 733 C C . SER A 1 95 ? 13.474 -1.863 -10.431 1.00 79.62 95 SER A C 1
ATOM 735 O O . SER A 1 95 ? 12.465 -2.323 -9.899 1.00 79.62 95 SER A O 1
ATOM 737 N N . VAL A 1 96 ? 14.550 -1.509 -9.717 1.00 81.62 96 VAL A N 1
ATOM 738 C CA . VAL A 1 96 ? 14.612 -1.619 -8.250 1.00 81.62 96 VAL A CA 1
ATOM 739 C C . VAL A 1 96 ? 13.577 -0.706 -7.594 1.00 81.62 96 VAL A C 1
ATOM 741 O O . VAL A 1 96 ? 12.861 -1.150 -6.700 1.00 81.62 96 VAL A O 1
ATOM 744 N N . LEU A 1 97 ? 13.435 0.538 -8.056 1.00 74.88 97 LEU A N 1
ATOM 745 C CA . LEU A 1 97 ? 12.440 1.476 -7.536 1.00 74.88 97 LEU A CA 1
ATOM 746 C C . LEU A 1 97 ? 11.013 0.969 -7.766 1.00 74.88 97 LEU A C 1
ATOM 748 O O . LEU A 1 97 ? 10.213 0.975 -6.834 1.00 74.88 97 LEU A O 1
ATOM 752 N N . LEU A 1 98 ? 10.704 0.442 -8.949 1.00 78.12 98 LEU A N 1
ATOM 753 C CA . LEU A 1 98 ? 9.412 -0.178 -9.245 1.00 78.12 98 LEU A CA 1
ATOM 754 C C . LEU A 1 98 ? 9.131 -1.374 -8.336 1.00 78.12 98 LEU A C 1
ATOM 756 O O . LEU A 1 98 ? 8.052 -1.465 -7.751 1.00 78.12 98 LEU A O 1
ATOM 760 N N . LEU A 1 99 ? 10.111 -2.262 -8.164 1.00 79.19 99 LEU A N 1
ATOM 761 C CA . LEU A 1 99 ? 9.975 -3.421 -7.289 1.00 79.19 99 LEU A CA 1
ATOM 762 C C . LEU A 1 99 ? 9.770 -2.993 -5.830 1.00 79.19 99 LEU A C 1
ATOM 764 O O . LEU A 1 99 ? 8.930 -3.562 -5.131 1.00 79.19 99 LEU A O 1
ATOM 768 N N . THR A 1 100 ? 10.499 -1.971 -5.372 1.00 78.31 100 THR A N 1
ATOM 769 C CA . THR A 1 100 ? 10.342 -1.423 -4.018 1.00 78.31 100 THR A CA 1
ATOM 770 C C . THR A 1 100 ? 8.974 -0.779 -3.834 1.00 78.31 100 THR A C 1
ATOM 772 O O . THR A 1 100 ? 8.326 -1.047 -2.828 1.00 78.31 100 THR A O 1
ATOM 775 N N . ALA A 1 101 ? 8.477 -0.025 -4.816 1.00 77.94 101 ALA A N 1
ATOM 776 C CA . ALA A 1 101 ? 7.158 0.594 -4.765 1.00 77.94 101 ALA A CA 1
ATOM 777 C C . ALA A 1 101 ? 6.043 -0.462 -4.702 1.00 77.94 101 ALA A C 1
ATOM 779 O O . ALA A 1 101 ? 5.187 -0.391 -3.823 1.00 77.94 101 ALA A O 1
ATOM 780 N N . MET A 1 102 ? 6.098 -1.494 -5.555 1.00 81.94 102 MET A N 1
ATOM 781 C CA . MET A 1 102 ? 5.157 -2.624 -5.504 1.00 81.94 102 MET A CA 1
ATOM 782 C C . MET A 1 102 ? 5.237 -3.392 -4.178 1.00 81.94 102 MET A C 1
ATOM 784 O O . MET A 1 102 ? 4.223 -3.843 -3.646 1.00 81.94 102 MET A O 1
ATOM 788 N N . SER A 1 103 ? 6.443 -3.538 -3.624 1.00 80.69 103 SER A N 1
ATOM 789 C CA . SER A 1 103 ? 6.646 -4.204 -2.335 1.00 80.69 103 SER A CA 1
ATOM 790 C C . SER A 1 103 ? 6.053 -3.395 -1.181 1.00 80.69 103 SER A C 1
ATOM 792 O O . SER A 1 103 ? 5.413 -3.971 -0.302 1.00 80.69 103 SER A O 1
ATOM 794 N N . ILE A 1 104 ? 6.227 -2.071 -1.192 1.00 83.06 104 ILE A N 1
ATOM 795 C CA . ILE A 1 104 ? 5.668 -1.157 -0.189 1.00 83.06 104 ILE A CA 1
ATOM 796 C C . ILE A 1 104 ? 4.141 -1.168 -0.251 1.00 83.06 104 ILE A C 1
ATOM 798 O O . ILE A 1 104 ? 3.505 -1.337 0.786 1.00 83.06 104 ILE A O 1
ATOM 802 N N . ASP A 1 105 ? 3.554 -1.054 -1.444 1.00 77.81 105 ASP A N 1
ATOM 803 C CA . ASP A 1 105 ? 2.100 -1.093 -1.642 1.00 77.81 105 ASP A CA 1
ATOM 804 C C . ASP A 1 105 ? 1.473 -2.359 -1.036 1.00 77.81 105 ASP A C 1
ATOM 806 O O . ASP A 1 105 ? 0.535 -2.308 -0.225 1.00 77.81 105 ASP A O 1
ATOM 810 N N . ARG A 1 106 ? 2.082 -3.511 -1.330 1.00 84.44 106 ARG A N 1
ATOM 811 C CA . ARG A 1 106 ? 1.647 -4.791 -0.781 1.00 84.44 106 ARG A CA 1
ATOM 812 C C . ARG A 1 106 ? 1.863 -4.880 0.728 1.00 84.44 106 ARG A C 1
ATOM 814 O O . ARG A 1 106 ? 1.001 -5.409 1.429 1.00 84.44 106 ARG A O 1
ATOM 821 N N . TRP A 1 107 ? 2.983 -4.372 1.241 1.00 85.69 107 TRP A N 1
ATOM 822 C CA . TRP A 1 107 ? 3.288 -4.373 2.673 1.00 85.69 107 TRP A CA 1
ATOM 823 C C . TRP A 1 107 ? 2.290 -3.531 3.474 1.00 85.69 107 TRP A C 1
ATOM 825 O O . TRP A 1 107 ? 1.770 -4.006 4.483 1.00 85.69 107 TRP A O 1
ATOM 835 N N . VAL A 1 108 ? 1.958 -2.329 2.995 1.00 81.50 108 VAL A N 1
ATOM 836 C CA . VAL A 1 108 ? 0.951 -1.448 3.606 1.00 81.50 108 VAL A CA 1
ATOM 837 C C . VAL A 1 108 ? -0.412 -2.143 3.659 1.00 81.50 108 VAL A C 1
ATOM 839 O O . VAL A 1 108 ? -1.043 -2.187 4.718 1.00 81.50 108 VAL A O 1
ATOM 842 N N . SER A 1 109 ? -0.834 -2.765 2.555 1.00 79.94 109 SER A N 1
ATOM 843 C CA . SER A 1 109 ? -2.095 -3.515 2.491 1.00 79.94 109 SER A CA 1
ATOM 844 C C . SER A 1 109 ? -2.130 -4.694 3.472 1.00 79.94 109 SER A C 1
ATOM 846 O O . SER A 1 109 ? -3.118 -4.893 4.182 1.00 79.94 109 SER A O 1
ATOM 848 N N . VAL A 1 110 ? -1.038 -5.461 3.566 1.00 84.00 110 VAL A N 1
ATOM 849 C CA . VAL A 1 110 ? -0.922 -6.586 4.510 1.00 84.00 110 VAL A CA 1
ATOM 850 C C . VAL A 1 110 ? -0.965 -6.100 5.959 1.00 84.00 110 VAL A C 1
ATOM 852 O O . VAL A 1 110 ? -1.683 -6.686 6.771 1.00 84.00 110 VAL A O 1
ATOM 855 N N . MET A 1 111 ? -0.248 -5.025 6.290 1.00 82.38 111 MET A N 1
ATOM 856 C CA . MET A 1 111 ? -0.230 -4.466 7.644 1.00 82.38 111 MET A CA 1
ATOM 857 C C . MET A 1 111 ? -1.619 -4.012 8.091 1.00 82.38 111 MET A C 1
ATOM 859 O O . MET A 1 111 ? -2.008 -4.295 9.221 1.00 82.38 111 MET A O 1
ATOM 863 N N . LEU A 1 112 ? -2.413 -3.405 7.207 1.00 80.50 112 LEU A N 1
ATOM 864 C CA . LEU A 1 112 ? -3.797 -3.044 7.517 1.00 80.50 112 LEU A CA 1
ATOM 865 C C . LEU A 1 112 ? -4.651 -4.279 7.835 1.00 80.50 112 LEU A C 1
ATOM 867 O O . LEU A 1 112 ? -5.367 -4.303 8.835 1.00 80.50 112 LEU A O 1
ATOM 871 N N . VAL A 1 113 ? -4.569 -5.337 7.026 1.00 81.56 113 VAL A N 1
ATOM 872 C CA . VAL A 1 113 ? -5.356 -6.558 7.267 1.00 81.56 113 VAL A CA 1
ATOM 873 C C . VAL A 1 113 ? -4.959 -7.221 8.587 1.00 81.56 113 VAL A C 1
ATOM 875 O O . VAL A 1 113 ? -5.829 -7.601 9.374 1.00 81.56 113 VAL A O 1
ATOM 878 N N . VAL A 1 114 ? -3.657 -7.330 8.855 1.00 83.62 114 VAL A N 1
ATOM 879 C CA . VAL A 1 114 ? -3.128 -8.009 10.045 1.00 83.62 114 VAL A CA 1
ATOM 880 C C . VAL A 1 114 ? -3.358 -7.207 11.321 1.00 83.62 114 VAL A C 1
ATOM 882 O O . VAL A 1 114 ? -3.717 -7.791 12.340 1.00 83.62 114 VAL A O 1
ATOM 885 N N . LEU A 1 115 ? -3.179 -5.887 11.287 1.00 79.81 115 LEU A N 1
ATOM 886 C CA . LEU A 1 115 ? -3.272 -5.042 12.480 1.00 79.81 115 LEU A CA 1
ATOM 887 C C . LEU A 1 115 ? -4.695 -4.556 12.759 1.00 79.81 115 LEU A C 1
ATOM 889 O O . LEU A 1 115 ? -5.008 -4.225 13.900 1.00 79.81 115 LEU A O 1
ATOM 893 N N . PHE A 1 116 ? -5.562 -4.523 11.745 1.00 78.75 116 PHE A N 1
ATOM 894 C CA . PHE A 1 116 ? -6.902 -3.957 11.874 1.00 78.75 116 PHE A CA 1
ATOM 895 C C . PHE A 1 116 ? -8.010 -4.993 11.665 1.00 78.75 116 PHE A C 1
ATOM 897 O O . PHE A 1 116 ? -8.836 -5.206 12.552 1.00 78.75 116 PHE A O 1
ATOM 904 N N . VAL A 1 117 ? -8.023 -5.678 10.517 1.00 81.56 117 VAL A N 1
ATOM 905 C CA . VAL A 1 117 ? -9.150 -6.541 10.114 1.00 81.56 117 VAL A CA 1
ATOM 906 C C . VAL A 1 117 ? -9.175 -7.857 10.892 1.00 81.56 117 VAL A C 1
ATOM 908 O O . VAL A 1 117 ? -10.225 -8.256 11.395 1.00 81.56 117 VAL A O 1
ATOM 911 N N . ILE A 1 118 ? -8.035 -8.537 11.028 1.00 84.31 118 ILE A N 1
ATOM 912 C CA . ILE A 1 118 ? -7.959 -9.819 11.742 1.00 84.31 118 ILE A CA 1
ATOM 913 C C . ILE A 1 118 ? -8.337 -9.659 13.229 1.00 84.31 118 ILE A C 1
ATOM 915 O O . ILE A 1 118 ? -9.241 -10.370 13.682 1.00 84.31 118 ILE A O 1
ATOM 919 N N . PRO A 1 119 ? -7.746 -8.716 13.993 1.00 83.19 119 PRO A N 1
ATOM 920 C CA . PRO A 1 119 ? -8.131 -8.482 15.382 1.00 83.19 119 PRO A CA 1
ATOM 921 C C . PRO A 1 119 ? -9.609 -8.111 15.520 1.00 83.19 119 PRO A C 1
ATOM 923 O O . PRO A 1 119 ? -10.280 -8.607 16.426 1.00 83.19 119 PRO A O 1
ATOM 926 N N . PHE A 1 120 ? -10.145 -7.310 14.592 1.00 82.25 120 PHE A N 1
ATOM 927 C CA . PHE A 1 120 ? -11.565 -6.968 14.563 1.00 82.25 120 PHE A CA 1
ATOM 928 C C . PHE A 1 120 ? -12.458 -8.208 14.457 1.00 82.25 120 PHE A C 1
ATOM 930 O O . PHE A 1 120 ? -13.365 -8.382 15.270 1.00 82.25 120 PHE A O 1
ATOM 937 N N . LEU A 1 121 ? -12.189 -9.100 13.499 1.00 84.25 121 LEU A N 1
ATOM 938 C CA . LEU A 1 121 ? -12.987 -10.311 13.292 1.00 84.25 121 LEU A CA 1
ATOM 939 C C . LEU A 1 121 ? -12.901 -11.269 14.484 1.00 84.25 121 LEU A C 1
ATOM 941 O O . LEU A 1 121 ? -13.919 -11.837 14.885 1.00 84.25 121 LEU A O 1
ATOM 945 N N . ILE A 1 122 ? -11.721 -11.423 15.092 1.00 87.31 122 ILE A N 1
ATOM 946 C CA . ILE A 1 122 ? -11.536 -12.256 16.291 1.00 87.31 122 ILE A CA 1
ATOM 947 C C . ILE A 1 122 ? -12.364 -11.707 17.457 1.00 87.31 122 ILE A C 1
ATOM 949 O O . ILE A 1 122 ? -13.105 -12.450 18.109 1.00 87.31 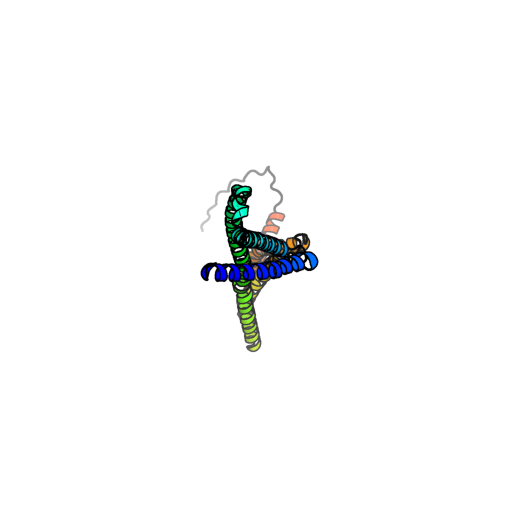122 ILE A O 1
ATOM 953 N N . ILE A 1 123 ? -12.287 -10.400 17.713 1.00 84.19 123 ILE A N 1
ATOM 954 C CA . ILE A 1 123 ? -13.060 -9.774 18.788 1.00 84.19 123 ILE A CA 1
ATOM 955 C C . ILE A 1 123 ? -14.556 -9.888 18.486 1.00 84.19 123 ILE A C 1
ATOM 957 O O . ILE A 1 123 ? -15.322 -10.324 19.341 1.00 84.19 123 ILE A O 1
ATOM 961 N N . PHE A 1 124 ? -14.982 -9.557 17.270 1.00 81.75 124 PHE A N 1
ATOM 962 C CA . PHE A 1 124 ? -16.387 -9.600 16.881 1.00 81.75 124 PHE A CA 1
ATOM 963 C C . PHE A 1 124 ? -16.982 -11.007 17.040 1.00 81.75 124 PHE A C 1
ATOM 965 O O . PHE A 1 124 ? -18.007 -11.180 17.699 1.00 81.75 124 PHE A O 1
ATOM 972 N N . THR A 1 125 ? -16.315 -12.034 16.508 1.00 84.56 125 THR A N 1
ATOM 973 C CA . THR A 1 125 ? -16.795 -13.426 16.558 1.00 84.56 125 THR A CA 1
ATOM 974 C C . THR A 1 125 ? -16.799 -14.004 17.972 1.00 84.56 125 THR A C 1
ATOM 976 O O . THR A 1 125 ? -17.784 -14.636 18.376 1.00 84.56 125 THR A O 1
ATOM 979 N N . SER A 1 126 ? -15.746 -13.761 18.758 1.00 85.88 126 SER A N 1
ATOM 980 C CA . SER A 1 126 ? -15.688 -14.196 20.159 1.00 85.88 126 SER A CA 1
ATOM 981 C C . SER A 1 126 ? -16.798 -13.547 20.989 1.00 85.88 126 SER A C 1
ATOM 983 O O . SER A 1 126 ? -17.463 -14.230 21.769 1.00 85.88 126 SER A O 1
ATOM 985 N N . TYR A 1 127 ? -17.101 -12.270 20.750 1.00 74.25 127 TYR A N 1
ATOM 986 C CA . TYR A 1 127 ? -18.185 -11.569 21.434 1.00 74.25 127 TYR A CA 1
ATOM 987 C C . TYR A 1 127 ? -19.577 -12.020 21.010 1.00 74.25 127 TYR A C 1
ATOM 989 O O . TYR A 1 127 ? -20.430 -12.224 21.876 1.00 74.25 127 TYR A O 1
ATOM 997 N N . VAL A 1 128 ? -19.818 -12.225 19.713 1.00 81.44 128 VAL A N 1
ATOM 998 C CA . VAL A 1 128 ? -21.079 -12.808 19.230 1.00 81.44 128 VAL A CA 1
ATOM 999 C C . VAL A 1 128 ? -21.301 -14.166 19.895 1.00 81.44 128 VAL A C 1
ATOM 1001 O O . VAL A 1 128 ? -22.377 -14.423 20.432 1.00 81.44 128 VAL A O 1
ATOM 1004 N N . SER A 1 129 ? -20.259 -14.995 19.972 1.00 85.81 129 SER A N 1
ATOM 1005 C CA . SER A 1 129 ? -20.310 -16.302 20.635 1.00 85.81 129 SER A CA 1
ATOM 1006 C C . SER A 1 129 ? -20.631 -16.190 22.131 1.00 85.81 129 SER A C 1
ATOM 1008 O O . SER A 1 129 ? -21.473 -16.934 22.641 1.00 85.81 129 SER A O 1
ATOM 1010 N N . ILE A 1 130 ? -20.023 -15.230 22.837 1.00 81.75 130 ILE A 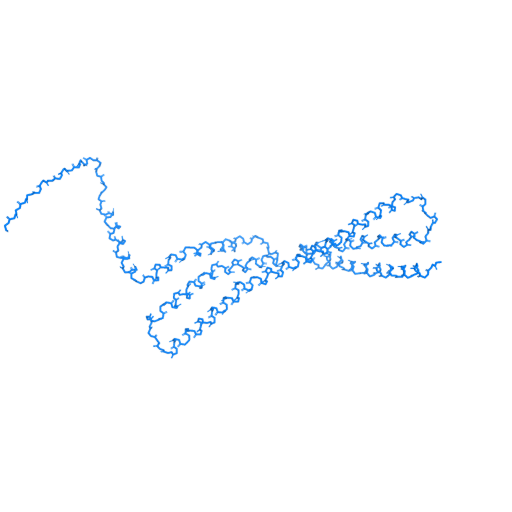N 1
ATOM 1011 C CA . ILE A 1 130 ? -20.296 -14.956 24.256 1.00 81.75 130 ILE A CA 1
ATOM 1012 C C . ILE A 1 130 ? -21.746 -14.498 24.456 1.00 81.75 130 ILE A C 1
ATOM 1014 O O . ILE A 1 130 ? -22.442 -15.047 25.307 1.00 81.75 130 ILE A O 1
ATOM 1018 N N . VAL A 1 131 ? -22.237 -13.543 23.661 1.00 76.06 131 VAL A N 1
ATOM 1019 C CA . VAL A 1 131 ? -23.615 -13.032 23.766 1.00 76.06 131 VAL A CA 1
ATOM 1020 C C . VAL A 1 131 ? -24.630 -14.131 23.464 1.00 76.06 131 VAL A C 1
ATOM 1022 O O . VAL A 1 131 ? -25.604 -14.277 24.203 1.00 76.06 131 VAL A O 1
ATOM 1025 N N . LEU A 1 132 ? -24.401 -14.940 22.427 1.00 82.00 132 LEU A N 1
ATOM 1026 C CA . LEU A 1 132 ? -25.264 -16.073 22.094 1.00 82.00 132 LEU A CA 1
ATOM 1027 C C . LEU A 1 132 ? -25.291 -17.108 23.224 1.00 82.00 132 LEU A C 1
ATOM 1029 O O . LEU A 1 132 ? -26.368 -17.564 23.607 1.00 82.00 132 LEU A O 1
ATOM 1033 N N . LYS A 1 133 ? -24.133 -17.436 23.812 1.00 82.06 133 LYS A N 1
ATOM 1034 C CA . LYS A 1 133 ? -24.048 -18.361 24.952 1.00 82.06 133 LYS A CA 1
ATOM 1035 C C . LYS A 1 133 ? -24.734 -17.800 26.198 1.00 82.06 133 LYS A C 1
ATOM 1037 O O . LYS A 1 133 ? -25.454 -18.524 26.877 1.00 82.06 133 LYS A O 1
ATOM 1042 N N . LEU A 1 134 ? -24.582 -16.508 26.474 1.00 72.94 134 LEU A N 1
ATOM 1043 C CA . LEU A 1 134 ? -25.220 -15.846 27.614 1.00 72.94 134 LEU A CA 1
ATOM 1044 C C . LEU A 1 134 ? -26.741 -15.726 27.458 1.00 72.94 134 LEU A C 1
ATOM 1046 O O . LEU A 1 134 ? -27.454 -15.910 28.446 1.00 72.94 134 LEU A O 1
ATOM 1050 N N . ARG A 1 135 ? -27.242 -15.491 26.234 1.00 74.06 135 ARG A N 1
ATOM 1051 C CA . ARG A 1 135 ? -28.679 -15.551 25.915 1.00 74.06 135 ARG A CA 1
ATOM 1052 C C . ARG A 1 135 ? -29.229 -16.967 26.069 1.00 74.06 135 ARG A C 1
ATOM 1054 O O . ARG A 1 135 ? -30.296 -17.142 26.643 1.00 74.06 135 ARG A O 1
ATOM 1061 N N . ARG A 1 136 ? -28.482 -17.978 25.615 1.00 78.75 136 ARG A N 1
ATOM 1062 C CA . ARG A 1 136 ? -28.880 -19.390 25.717 1.00 78.75 136 ARG A CA 1
ATOM 1063 C C . ARG A 1 136 ? -28.907 -19.896 27.168 1.00 78.75 136 ARG A C 1
ATOM 1065 O O . ARG A 1 136 ? -29.722 -20.749 27.486 1.00 78.75 136 ARG A O 1
ATOM 1072 N N . CYS A 1 137 ? -28.072 -19.347 28.053 1.00 73.38 137 CYS A N 1
ATOM 1073 C CA . CYS A 1 137 ? -28.010 -19.724 29.472 1.00 73.38 137 CYS A CA 1
ATOM 1074 C C . CYS A 1 137 ? -28.889 -18.869 30.413 1.00 73.38 137 CYS A C 1
ATOM 1076 O O . CYS A 1 137 ? -28.717 -18.967 31.626 1.00 73.38 137 CYS A O 1
ATOM 1078 N N . ASN A 1 138 ? -29.769 -18.005 29.887 1.00 69.94 138 ASN A N 1
ATOM 1079 C CA . ASN A 1 138 ? -30.686 -17.138 30.650 1.00 69.94 138 ASN A CA 1
ATOM 1080 C C . ASN A 1 138 ? -30.020 -16.375 31.826 1.00 69.94 138 ASN A C 1
ATOM 1082 O O . ASN A 1 138 ? -30.569 -16.253 32.922 1.00 69.94 138 ASN A O 1
ATOM 1086 N N . ARG A 1 139 ? -28.780 -15.900 31.623 1.00 65.94 139 ARG A N 1
ATOM 1087 C CA . ARG A 1 139 ? -27.964 -15.261 32.672 1.00 65.94 139 ARG A CA 1
ATOM 1088 C C . ARG A 1 139 ? -28.487 -13.852 33.006 1.00 65.94 139 ARG A C 1
ATOM 1090 O O . ARG A 1 139 ? -28.689 -13.067 32.078 1.00 65.94 139 ARG A O 1
ATOM 1097 N N . PRO A 1 140 ? -28.601 -13.473 34.294 1.00 62.72 140 PRO A N 1
ATOM 1098 C CA . PRO A 1 140 ? -29.149 -12.179 34.704 1.00 62.72 140 PRO A CA 1
ATOM 1099 C C . PRO A 1 140 ? -28.315 -10.989 34.202 1.00 62.72 140 PRO A C 1
ATOM 1101 O O . PRO A 1 140 ? -27.082 -11.024 34.184 1.00 62.72 140 PRO A O 1
ATOM 1104 N N . GLN A 1 141 ? -28.995 -9.889 33.862 1.00 59.41 141 GLN A N 1
ATOM 1105 C CA . GLN A 1 141 ? -28.440 -8.701 33.192 1.00 59.41 141 GLN A CA 1
ATOM 1106 C C . GLN A 1 141 ? -27.267 -8.020 33.927 1.00 59.41 141 GLN A C 1
ATOM 1108 O O . GLN A 1 141 ? -26.443 -7.346 33.310 1.00 59.41 141 GLN A O 1
ATOM 1113 N N . ARG A 1 142 ? -27.133 -8.230 35.242 1.00 62.12 142 ARG A N 1
ATOM 1114 C CA . ARG A 1 142 ? -26.025 -7.702 36.056 1.00 62.12 142 ARG A CA 1
ATOM 1115 C C . ARG A 1 142 ? -24.683 -8.380 35.742 1.00 62.12 142 ARG A C 1
ATOM 1117 O O . ARG A 1 142 ? -23.671 -7.695 35.653 1.00 62.12 142 ARG A O 1
ATOM 1124 N N . SER A 1 143 ? -24.694 -9.690 35.466 1.00 67.12 143 SER A N 1
ATOM 1125 C CA . SER A 1 143 ? -23.523 -10.458 34.992 1.00 67.12 143 SER A CA 1
ATOM 1126 C C . SER A 1 143 ? -23.107 -10.060 33.573 1.00 67.12 143 SER A C 1
ATOM 1128 O O . SER A 1 143 ? -21.988 -10.353 33.158 1.00 67.12 143 SER A O 1
ATOM 1130 N N . GLN A 1 144 ? -24.011 -9.412 32.833 1.00 68.12 144 GLN A N 1
ATOM 1131 C CA . GLN A 1 144 ? -23.848 -9.070 31.427 1.00 68.12 144 GLN A CA 1
ATOM 1132 C C . GLN A 1 144 ? -23.232 -7.676 31.185 1.00 68.12 144 GLN A C 1
ATOM 1134 O O . GLN A 1 144 ? -22.846 -7.299 30.079 1.00 68.12 144 GLN A O 1
ATOM 1139 N N . ARG A 1 145 ? -23.122 -6.882 32.247 1.00 69.75 145 ARG A N 1
ATOM 1140 C CA . ARG A 1 145 ? -22.684 -5.492 32.190 1.00 69.75 145 ARG A CA 1
ATOM 1141 C C . ARG A 1 145 ? -21.230 -5.305 31.710 1.00 69.75 145 ARG A C 1
ATOM 1143 O O . ARG A 1 145 ? -21.056 -4.531 30.772 1.00 69.75 145 ARG A O 1
ATOM 1150 N N . PRO A 1 146 ? -20.207 -5.983 32.275 1.00 70.81 146 PRO A N 1
ATOM 1151 C CA . PRO A 1 146 ? -18.810 -5.734 31.905 1.00 70.81 146 PRO A CA 1
ATOM 1152 C C . PRO A 1 146 ? -18.492 -6.159 30.469 1.00 70.81 146 PRO A C 1
ATOM 1154 O O . PRO A 1 146 ? -17.782 -5.443 29.772 1.00 70.81 146 PRO A O 1
ATOM 1157 N N . TYR A 1 147 ? -19.071 -7.260 29.975 1.00 70.19 147 TYR A N 1
ATOM 1158 C CA . TYR A 1 147 ? -18.861 -7.646 28.578 1.00 70.19 147 TYR A CA 1
ATOM 1159 C C . TYR A 1 147 ? -19.496 -6.612 27.637 1.00 70.19 147 TYR A C 1
ATOM 1161 O O . TYR A 1 147 ? -18.860 -6.208 26.673 1.00 70.19 147 TYR A O 1
ATOM 1169 N N . ARG A 1 148 ? -20.725 -6.142 27.923 1.00 70.88 148 ARG A N 1
ATOM 1170 C CA . ARG A 1 148 ? -21.434 -5.180 27.061 1.00 70.88 148 ARG A CA 1
ATOM 1171 C C . ARG A 1 148 ? -20.666 -3.867 26.986 1.00 70.88 148 ARG A C 1
ATOM 1173 O O . ARG A 1 148 ? -20.603 -3.244 25.938 1.00 70.88 148 ARG A O 1
ATOM 1180 N N . ILE A 1 149 ? -20.064 -3.496 28.108 1.00 71.69 149 ILE A N 1
ATOM 1181 C CA . ILE A 1 149 ? -19.164 -2.362 28.247 1.00 71.69 149 ILE A CA 1
ATOM 1182 C C . ILE A 1 149 ? -17.932 -2.518 27.342 1.00 71.69 149 ILE A C 1
ATOM 1184 O O . ILE A 1 149 ? -17.688 -1.645 26.514 1.00 71.69 149 ILE A O 1
ATOM 1188 N N . ILE A 1 150 ? -17.192 -3.627 27.450 1.00 74.81 150 ILE A N 1
ATOM 1189 C CA . ILE A 1 150 ? -15.994 -3.867 26.631 1.00 74.81 150 ILE A CA 1
ATOM 1190 C C . ILE A 1 150 ? -16.364 -3.904 25.138 1.00 74.81 150 ILE A C 1
ATOM 1192 O O . ILE A 1 150 ? -15.661 -3.320 24.318 1.00 74.81 150 ILE A O 1
ATOM 1196 N N . THR A 1 151 ? -17.509 -4.498 24.781 1.00 73.12 151 THR A N 1
ATOM 1197 C CA . THR A 1 151 ? -18.042 -4.469 23.410 1.00 73.12 151 THR A CA 1
ATOM 1198 C C . THR A 1 151 ? -18.255 -3.042 22.908 1.00 73.12 151 THR A C 1
ATOM 1200 O O . THR A 1 151 ? -17.824 -2.730 21.804 1.00 73.12 151 THR A O 1
ATOM 1203 N N . THR A 1 152 ? -18.895 -2.169 23.696 1.00 75.19 152 THR A N 1
ATOM 1204 C CA . THR A 1 152 ? -19.135 -0.773 23.300 1.00 75.19 152 THR A CA 1
ATOM 1205 C C . THR A 1 152 ? -17.830 -0.005 23.104 1.00 75.19 152 THR A C 1
ATOM 1207 O O . THR A 1 152 ? -17.710 0.691 22.103 1.00 75.19 152 THR A O 1
ATOM 1210 N N . VAL A 1 153 ? -16.835 -0.171 23.986 1.00 81.31 153 VAL A N 1
ATOM 1211 C CA . VAL A 1 153 ? -15.511 0.465 23.818 1.00 81.31 153 VAL A CA 1
ATOM 1212 C C . VAL A 1 153 ? -14.877 0.055 22.497 1.00 81.31 153 VAL A C 1
ATOM 1214 O O . VAL A 1 153 ? -14.454 0.905 21.718 1.00 81.31 153 VAL A O 1
ATOM 1217 N N . ILE A 1 154 ? -14.836 -1.252 22.238 1.00 80.06 154 ILE A N 1
ATOM 1218 C CA . ILE A 1 154 ? -14.163 -1.779 21.059 1.00 80.06 154 ILE A CA 1
ATOM 1219 C C . ILE A 1 154 ? -14.892 -1.346 19.779 1.00 80.06 154 ILE A C 1
ATOM 1221 O O . ILE A 1 154 ? -14.253 -0.877 18.841 1.00 80.06 154 ILE A O 1
ATOM 1225 N N . LEU A 1 155 ? -16.227 -1.421 19.744 1.00 79.88 155 LEU A N 1
ATOM 1226 C CA . LEU A 1 155 ? -17.015 -0.927 18.609 1.00 79.88 155 LEU A CA 1
ATOM 1227 C C . LEU A 1 155 ? -16.798 0.567 18.357 1.00 79.88 155 LEU A C 1
ATOM 1229 O O . LEU A 1 155 ? -16.629 0.951 17.206 1.00 79.88 155 LEU A O 1
ATOM 1233 N N . CYS A 1 156 ? -16.768 1.399 19.400 1.00 83.44 156 CYS A N 1
ATOM 1234 C CA . CYS A 1 156 ? -16.492 2.826 19.251 1.00 83.44 156 CYS A CA 1
ATOM 1235 C C . CYS A 1 156 ? -15.095 3.081 18.676 1.00 83.44 156 CYS A C 1
ATOM 1237 O O . CYS A 1 156 ? -14.972 3.860 17.736 1.00 83.44 156 CYS A O 1
ATOM 1239 N N . PHE A 1 157 ? -14.068 2.379 19.166 1.00 83.88 157 PHE A N 1
ATOM 1240 C CA . PHE A 1 157 ? -12.713 2.472 18.619 1.00 83.88 157 PHE A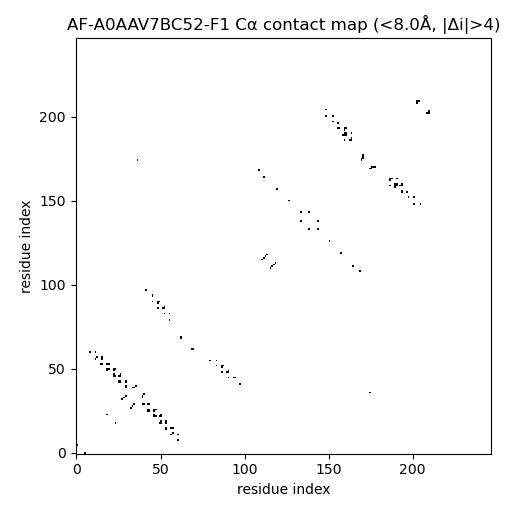 CA 1
ATOM 1241 C C . PHE A 1 157 ? -12.695 2.163 17.116 1.00 83.88 157 PHE A C 1
ATOM 1243 O O . PHE A 1 157 ? -12.163 2.940 16.325 1.00 83.88 157 PHE A O 1
ATOM 1250 N N . PHE A 1 158 ? -13.344 1.074 16.698 1.00 81.38 158 PHE A N 1
ATOM 1251 C CA . PHE A 1 158 ? -13.409 0.695 15.289 1.00 81.38 158 PHE A CA 1
ATOM 1252 C C . PHE A 1 158 ? -14.260 1.648 14.442 1.00 81.38 158 PHE A C 1
ATOM 1254 O O . PHE A 1 158 ? -13.856 1.966 13.333 1.00 81.38 158 PHE A O 1
ATOM 1261 N N . ILE A 1 159 ? -15.391 2.153 14.938 1.00 83.38 159 ILE A N 1
ATOM 1262 C CA . ILE A 1 159 ? -16.204 3.155 14.222 1.00 83.38 159 ILE A CA 1
ATOM 1263 C C . ILE A 1 159 ? -15.407 4.445 13.998 1.00 83.38 159 ILE A C 1
ATOM 1265 O O . ILE A 1 159 ? -15.528 5.065 12.944 1.00 83.38 159 ILE A O 1
ATOM 1269 N N . CYS A 1 160 ? -14.564 4.826 14.956 1.00 86.31 160 CYS A N 1
ATOM 1270 C CA . CYS A 1 160 ? -13.710 6.000 14.840 1.00 86.31 160 CYS A CA 1
ATOM 1271 C C . CYS A 1 160 ? -12.490 5.778 13.928 1.00 86.31 160 CYS A C 1
ATOM 1273 O O . CYS A 1 160 ? -12.115 6.687 13.191 1.00 86.31 160 CYS A O 1
ATOM 1275 N N . TRP A 1 161 ? -11.873 4.590 13.946 1.00 82.50 161 TRP A N 1
ATOM 1276 C CA . TRP A 1 161 ? -10.620 4.317 13.222 1.00 82.50 161 TRP A CA 1
ATOM 1277 C C . TRP A 1 161 ? -10.781 3.606 11.871 1.00 82.50 161 TRP A C 1
ATOM 1279 O O . TRP A 1 161 ? -9.955 3.804 10.980 1.00 82.50 161 TRP A O 1
ATOM 1289 N N . ALA A 1 162 ? -11.810 2.778 11.676 1.00 83.31 162 ALA A N 1
ATOM 1290 C CA . ALA A 1 162 ? -12.016 2.025 10.431 1.00 83.31 162 ALA A CA 1
ATOM 1291 C C . ALA A 1 162 ? -12.194 2.927 9.209 1.00 83.31 162 ALA A C 1
ATOM 1293 O O . ALA A 1 162 ? -11.546 2.657 8.198 1.00 83.31 162 ALA A O 1
ATOM 1294 N N . PRO A 1 163 ? -12.996 4.007 9.273 1.00 84.81 163 PRO A N 1
ATO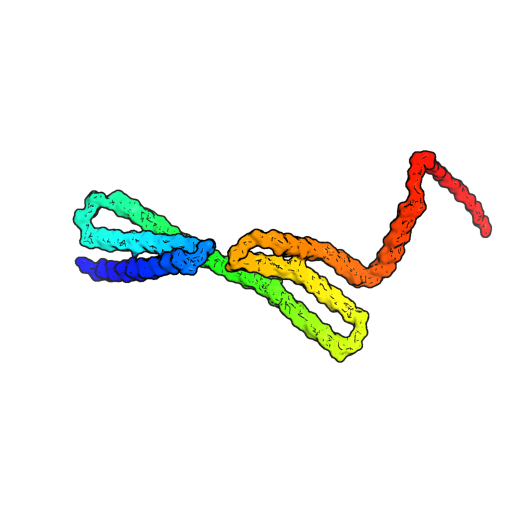M 1295 C CA . PRO A 1 163 ? -13.205 4.879 8.123 1.00 84.81 163 PRO A CA 1
ATOM 1296 C C . PRO A 1 163 ? -11.901 5.511 7.645 1.00 84.81 163 PRO A C 1
ATOM 1298 O O . PRO A 1 163 ? -11.662 5.568 6.446 1.00 84.81 163 PRO A O 1
ATOM 1301 N N . TYR A 1 164 ? -11.025 5.904 8.576 1.00 83.56 164 TYR A N 1
ATOM 1302 C CA . TYR A 1 164 ? -9.704 6.441 8.256 1.00 83.56 164 TYR A CA 1
ATOM 1303 C C . TYR A 1 164 ? -8.812 5.408 7.563 1.00 83.56 164 TYR A C 1
ATOM 1305 O O . TYR A 1 164 ? -8.246 5.696 6.513 1.00 83.56 164 TYR A O 1
ATOM 1313 N N . ASN A 1 165 ? -8.715 4.193 8.111 1.00 80.56 165 ASN A N 1
ATOM 1314 C CA . ASN A 1 165 ? -7.867 3.144 7.539 1.00 80.56 165 ASN A CA 1
ATOM 1315 C C . ASN A 1 165 ? -8.364 2.691 6.155 1.00 80.56 165 ASN A C 1
ATOM 1317 O O . ASN A 1 165 ? -7.563 2.530 5.237 1.00 80.56 165 ASN A O 1
ATOM 1321 N N . ILE A 1 166 ? -9.681 2.538 5.982 1.00 79.62 166 ILE A N 1
ATOM 1322 C CA . ILE A 1 166 ? -10.295 2.176 4.696 1.00 79.62 166 ILE A CA 1
ATOM 1323 C C . ILE A 1 166 ? -10.092 3.297 3.674 1.00 79.62 166 ILE A C 1
ATOM 1325 O O . ILE A 1 166 ? -9.701 3.022 2.545 1.00 79.62 166 ILE A O 1
ATOM 1329 N N . TRP A 1 167 ? -10.325 4.552 4.063 1.00 78.81 167 TRP A N 1
ATOM 1330 C CA . TRP A 1 167 ? -10.135 5.702 3.181 1.00 78.81 167 TRP A CA 1
ATOM 1331 C C . TRP A 1 167 ? -8.676 5.890 2.779 1.00 78.81 167 TRP A C 1
ATOM 1333 O O . TRP A 1 167 ? -8.404 6.131 1.611 1.00 78.81 167 TRP A O 1
ATOM 1343 N N . SER A 1 168 ? -7.742 5.728 3.718 1.00 74.81 168 SER A N 1
ATOM 1344 C CA . SER A 1 168 ? -6.302 5.794 3.455 1.00 74.81 168 SER A CA 1
ATOM 1345 C C . SER A 1 168 ? -5.879 4.758 2.408 1.00 74.81 168 SER A C 1
ATOM 1347 O O . SER A 1 168 ? -5.195 5.093 1.443 1.00 74.81 168 SER A O 1
ATOM 1349 N N . LEU A 1 169 ? -6.375 3.520 2.524 1.00 74.06 169 LEU A N 1
ATOM 1350 C CA . LEU A 1 169 ? -6.107 2.465 1.545 1.00 74.06 169 LEU A CA 1
ATOM 1351 C C . LEU A 1 169 ? -6.776 2.741 0.192 1.00 74.06 169 LEU A C 1
ATOM 1353 O O . LEU A 1 169 ? -6.156 2.559 -0.852 1.00 74.06 169 LEU A O 1
ATOM 1357 N N . LEU A 1 170 ? -8.024 3.210 0.201 1.00 73.94 170 LEU A N 1
ATOM 1358 C CA . LEU A 1 170 ? -8.773 3.504 -1.017 1.00 73.94 170 LEU A CA 1
ATOM 1359 C C . LEU A 1 170 ? -8.173 4.689 -1.787 1.00 73.94 170 LEU A C 1
ATOM 1361 O O . LEU A 1 170 ? -8.054 4.624 -3.005 1.00 73.94 170 LEU A O 1
ATOM 1365 N N . ALA A 1 171 ? -7.759 5.742 -1.081 1.00 73.56 171 ALA A N 1
ATOM 1366 C CA . ALA A 1 171 ? -7.074 6.894 -1.657 1.00 73.56 171 ALA A CA 1
ATOM 1367 C C . ALA A 1 171 ? -5.723 6.494 -2.264 1.00 73.56 171 ALA A C 1
ATOM 1369 O O . ALA A 1 171 ? -5.376 6.964 -3.344 1.00 73.56 171 ALA A O 1
ATOM 1370 N N . PHE A 1 172 ? -4.996 5.587 -1.605 1.00 70.62 172 PHE A N 1
ATOM 1371 C CA . PHE A 1 172 ? -3.720 5.079 -2.098 1.00 70.62 172 PHE A CA 1
ATOM 1372 C C . PHE A 1 172 ? -3.873 4.183 -3.341 1.00 70.62 172 PHE A C 1
ATOM 1374 O O . PHE A 1 172 ? -3.128 4.350 -4.299 1.00 70.62 172 PHE A O 1
ATOM 1381 N N . HIS A 1 173 ? -4.847 3.263 -3.362 1.00 71.31 173 HIS A N 1
ATOM 1382 C CA . HIS A 1 173 ? -5.026 2.300 -4.463 1.00 71.31 173 HIS A CA 1
ATOM 1383 C C . HIS A 1 173 ? -5.821 2.824 -5.666 1.00 71.31 173 HIS A C 1
ATOM 1385 O O . HIS A 1 173 ? -5.575 2.389 -6.789 1.00 71.31 173 HIS A O 1
ATOM 1391 N N . LEU A 1 174 ? -6.819 3.687 -5.457 1.00 67.81 174 LEU A N 1
ATOM 1392 C CA . LEU A 1 174 ? -7.720 4.132 -6.529 1.00 67.81 174 LEU A CA 1
ATOM 1393 C C . LEU A 1 174 ? -7.374 5.516 -7.088 1.00 67.81 174 LEU A C 1
ATOM 1395 O O . LEU A 1 174 ? -8.148 6.022 -7.899 1.00 67.81 174 LEU A O 1
ATOM 1399 N N . GLU A 1 175 ? -6.257 6.122 -6.656 1.00 64.50 175 GLU A N 1
ATOM 1400 C CA . GLU A 1 175 ? -5.871 7.505 -7.000 1.00 64.50 175 GLU A CA 1
ATOM 1401 C C . GLU A 1 175 ? -7.075 8.467 -6.900 1.00 64.50 175 GLU A C 1
ATOM 1403 O O . GLU A 1 175 ? -7.263 9.351 -7.735 1.00 64.50 175 GLU A O 1
ATOM 1408 N N . LEU A 1 176 ? -7.957 8.252 -5.913 1.00 64.31 176 LEU A N 1
ATOM 1409 C CA . LEU A 1 176 ? -9.155 9.071 -5.762 1.00 64.31 176 LEU A CA 1
ATOM 1410 C C . LEU A 1 176 ? -8.725 10.508 -5.475 1.00 64.31 176 LEU A C 1
ATOM 1412 O O . LEU A 1 176 ? -7.971 10.752 -4.532 1.00 64.31 176 LEU A O 1
ATOM 1416 N N . ASP A 1 177 ? -9.234 11.454 -6.268 1.00 62.12 177 ASP A N 1
ATOM 1417 C CA . ASP A 1 177 ? -8.980 12.874 -6.056 1.00 62.12 177 ASP A CA 1
ATOM 1418 C C . ASP A 1 177 ? -9.291 13.255 -4.600 1.00 62.12 177 ASP A C 1
ATOM 1420 O O . ASP A 1 177 ? -10.400 13.040 -4.097 1.00 62.12 177 ASP A O 1
ATOM 1424 N N . PHE A 1 178 ? -8.326 13.903 -3.939 1.00 57.41 178 PHE A N 1
ATOM 1425 C CA . PHE A 1 178 ? -8.439 14.432 -2.569 1.00 57.41 178 PHE A CA 1
ATOM 1426 C C . PHE A 1 178 ? -9.615 15.417 -2.376 1.00 57.41 178 PHE A C 1
ATOM 1428 O O . PHE A 1 178 ? -9.907 15.825 -1.251 1.00 57.41 178 PHE A O 1
ATOM 1435 N N . ASN A 1 179 ? -10.320 15.782 -3.451 1.00 57.88 179 ASN A N 1
ATOM 1436 C CA . ASN A 1 179 ? -11.437 16.724 -3.480 1.00 57.88 179 ASN A CA 1
ATOM 1437 C C . ASN A 1 179 ? -12.743 16.220 -2.837 1.00 57.88 179 ASN A C 1
ATOM 1439 O O . ASN A 1 179 ? -13.725 16.962 -2.794 1.00 57.88 179 ASN A O 1
ATOM 1443 N N . PHE A 1 180 ? -12.776 15.026 -2.238 1.00 69.38 180 PHE A N 1
ATOM 1444 C CA . PHE A 1 180 ? -13.860 14.624 -1.331 1.00 69.38 180 PHE A CA 1
ATOM 1445 C C . PHE A 1 180 ? -13.717 15.288 0.052 1.00 69.38 180 PHE A C 1
ATOM 1447 O O . PHE A 1 180 ? -13.580 14.630 1.086 1.00 69.38 180 PHE A O 1
ATOM 1454 N N . TYR A 1 181 ? -13.784 16.623 0.071 1.00 67.81 181 TYR A N 1
ATOM 1455 C CA . TYR A 1 181 ? -13.671 17.451 1.275 1.00 67.81 181 TYR A CA 1
ATOM 1456 C C . TYR A 1 181 ? -14.620 16.972 2.382 1.00 67.81 181 TYR A C 1
ATOM 1458 O O . TYR A 1 181 ? -14.216 16.844 3.535 1.00 67.81 181 TYR A O 1
ATOM 1466 N N . LEU A 1 182 ? -15.863 16.619 2.036 1.00 70.12 182 LEU A N 1
ATOM 1467 C CA . LEU A 1 182 ? -16.854 16.141 3.001 1.00 70.12 182 LEU A CA 1
ATOM 1468 C C . LEU A 1 182 ? -16.450 14.809 3.656 1.00 70.12 182 LEU A C 1
ATOM 1470 O O . LEU A 1 182 ? -16.517 14.689 4.876 1.00 70.12 182 LEU A O 1
ATOM 1474 N N . ALA A 1 183 ? -15.996 13.826 2.870 1.00 73.12 183 ALA A N 1
ATOM 1475 C CA . ALA A 1 183 ? -15.588 12.525 3.402 1.00 73.12 183 ALA A CA 1
ATOM 1476 C C . ALA A 1 183 ? -14.355 12.664 4.305 1.00 73.12 183 ALA A C 1
ATOM 1478 O O . ALA A 1 183 ? -14.335 12.126 5.411 1.00 73.12 183 ALA A O 1
ATOM 1479 N N . ASN A 1 184 ? -13.371 13.460 3.878 1.00 77.88 184 ASN A N 1
ATOM 1480 C CA . ASN A 1 184 ? -12.160 13.698 4.654 1.00 77.88 184 ASN A CA 1
ATOM 1481 C C . ASN A 1 184 ? -12.455 14.410 5.990 1.00 77.88 184 ASN A C 1
ATOM 1483 O O . ASN A 1 184 ? -11.917 14.023 7.028 1.00 77.88 184 ASN A O 1
ATOM 1487 N N . ASN A 1 185 ? -13.360 15.397 5.994 1.00 81.44 185 ASN A N 1
ATOM 1488 C CA . ASN A 1 185 ? -13.803 16.061 7.224 1.00 81.44 185 ASN A CA 1
ATOM 1489 C C . ASN A 1 185 ? -14.531 15.096 8.169 1.00 81.44 185 ASN A C 1
ATOM 1491 O O . ASN A 1 185 ? -14.225 15.067 9.359 1.00 81.44 185 ASN A O 1
ATOM 1495 N N . ILE A 1 186 ? -15.448 14.268 7.655 1.00 82.50 186 ILE A N 1
ATOM 1496 C CA . ILE A 1 186 ? -16.166 13.268 8.464 1.00 82.50 186 ILE A CA 1
ATOM 1497 C C . ILE A 1 186 ? -15.181 12.295 9.127 1.00 82.50 186 ILE A C 1
ATOM 1499 O O . ILE A 1 186 ? -15.305 12.002 10.315 1.00 82.50 186 ILE A O 1
ATOM 1503 N N . ILE A 1 187 ? -14.174 11.831 8.385 1.00 84.81 187 ILE A N 1
ATOM 1504 C CA . ILE A 1 187 ? -13.144 10.918 8.891 1.00 84.81 187 ILE A CA 1
ATOM 1505 C C . ILE A 1 187 ? -12.321 11.563 10.015 1.00 84.81 187 ILE A C 1
ATOM 1507 O O . ILE A 1 187 ? -12.112 10.936 11.053 1.00 84.81 187 ILE A O 1
ATOM 1511 N N . HIS A 1 188 ? -11.885 12.814 9.847 1.00 83.31 188 HIS A N 1
ATOM 1512 C CA . HIS A 1 188 ? -11.119 13.524 10.877 1.00 83.31 188 HIS A CA 1
ATOM 1513 C C . HIS A 1 188 ? -11.952 13.785 12.138 1.00 83.31 188 HIS A C 1
ATOM 1515 O O . HIS A 1 188 ? -11.467 13.576 13.250 1.00 83.31 188 HIS A O 1
ATOM 1521 N N . VAL A 1 189 ? -13.225 14.166 11.981 1.00 86.00 189 VAL A N 1
ATOM 1522 C CA . VAL A 1 189 ? -14.159 14.325 13.107 1.00 86.00 189 VAL A CA 1
ATOM 1523 C C . VAL A 1 189 ? -14.319 13.007 13.869 1.00 86.00 189 VAL A C 1
ATOM 1525 O O . VAL A 1 189 ? -14.239 12.997 15.097 1.00 86.00 189 VAL A O 1
ATOM 1528 N N . LEU A 1 190 ? -14.477 11.880 13.168 1.00 86.81 190 LEU A N 1
ATOM 1529 C CA . LEU A 1 190 ? -14.564 10.552 13.785 1.00 86.81 190 LEU A CA 1
ATOM 1530 C C . LEU A 1 190 ? -13.296 10.177 14.562 1.00 86.81 190 LEU A C 1
ATOM 1532 O O . LEU A 1 190 ? -13.400 9.618 15.657 1.00 86.81 190 LEU A O 1
ATOM 1536 N N . LEU A 1 191 ? -12.116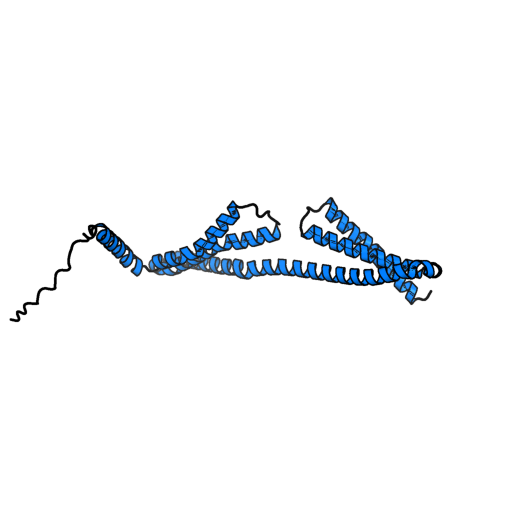 10.527 14.048 1.00 85.38 191 LEU A N 1
ATOM 1537 C CA . LEU A 1 191 ? -10.842 10.272 14.719 1.00 85.38 191 LEU A CA 1
ATOM 1538 C C . LEU A 1 191 ? -10.706 11.091 16.014 1.00 85.38 191 LEU A C 1
ATOM 1540 O O . LEU A 1 191 ? -10.289 10.552 17.040 1.00 85.38 191 LEU A O 1
ATOM 1544 N N . TYR A 1 192 ? -11.122 12.362 16.006 1.00 84.62 192 TYR A N 1
ATOM 1545 C CA . TYR A 1 192 ? -11.137 13.198 17.212 1.00 84.62 192 TYR A CA 1
ATOM 1546 C C . TYR A 1 192 ? -12.154 12.715 18.254 1.00 84.62 192 TYR A C 1
ATOM 1548 O O . TYR A 1 192 ? -11.861 12.727 19.453 1.00 84.62 192 TYR A O 1
ATOM 1556 N N . LEU A 1 193 ? -13.312 12.207 17.816 1.00 85.50 193 LEU A N 1
ATOM 1557 C CA . LEU A 1 193 ? -14.325 11.643 18.711 1.00 85.50 193 LEU A CA 1
ATOM 1558 C C . LEU A 1 193 ? -13.816 10.431 19.508 1.00 85.50 193 LEU A C 1
ATOM 1560 O O . LEU A 1 193 ? -14.262 10.240 20.640 1.00 85.50 193 LEU A O 1
ATOM 1564 N N . ASN A 1 194 ? -12.850 9.660 18.989 1.00 85.25 194 ASN A N 1
ATOM 1565 C CA . ASN A 1 194 ? -12.248 8.521 19.698 1.00 85.25 194 ASN A CA 1
ATOM 1566 C C . ASN A 1 194 ? -11.727 8.910 21.094 1.00 85.25 194 ASN A C 1
ATOM 1568 O O . ASN A 1 194 ? -11.930 8.190 22.070 1.00 85.25 194 ASN A O 1
ATOM 1572 N N . SER A 1 195 ? -11.093 10.079 21.207 1.00 83.56 195 SER A N 1
ATOM 1573 C CA . SER A 1 195 ? -10.556 10.570 22.480 1.00 83.56 195 SER A CA 1
ATOM 1574 C C . SER A 1 195 ? -11.655 11.071 23.421 1.00 83.56 195 SER A C 1
ATOM 1576 O O . SER A 1 195 ? -11.564 10.867 24.631 1.00 83.56 195 SER A O 1
ATOM 1578 N N . CYS A 1 196 ? -12.719 11.677 22.883 1.00 82.19 196 CYS A N 1
ATOM 1579 C CA . CYS A 1 196 ? -13.856 12.188 23.660 1.00 82.19 196 CYS A CA 1
ATOM 1580 C C . CYS A 1 196 ? -14.741 11.070 24.224 1.00 82.19 196 CYS A C 1
ATOM 1582 O O . CYS A 1 196 ? -15.355 11.218 25.280 1.00 82.19 196 CYS A O 1
ATOM 1584 N N . ILE A 1 197 ? -14.809 9.944 23.519 1.00 80.88 197 ILE A N 1
ATOM 1585 C CA . ILE A 1 197 ? -15.659 8.815 23.881 1.00 80.88 197 ILE A CA 1
ATOM 1586 C C . ILE A 1 197 ? -15.111 8.066 25.107 1.00 80.88 197 ILE A C 1
ATOM 1588 O O . ILE A 1 197 ? -15.902 7.560 25.903 1.00 80.88 197 ILE A O 1
ATOM 1592 N N . ASN A 1 198 ? -13.791 8.050 25.323 1.00 77.62 198 ASN A N 1
ATOM 1593 C CA . ASN A 1 198 ? -13.163 7.286 26.407 1.00 77.62 198 ASN A CA 1
ATOM 1594 C C . ASN A 1 198 ? -13.635 7.717 27.817 1.00 77.62 198 ASN A C 1
ATOM 1596 O O . ASN A 1 198 ? -14.159 6.861 28.535 1.00 77.62 198 ASN A O 1
ATOM 1600 N N . PRO A 1 199 ? -13.564 9.003 28.233 1.00 79.19 199 PRO A N 1
ATOM 1601 C CA . PRO A 1 199 ? -14.076 9.440 29.539 1.00 79.19 199 PRO A CA 1
ATOM 1602 C C . PRO A 1 199 ? -15.580 9.217 29.707 1.00 79.19 199 PRO A C 1
ATOM 1604 O O . PRO A 1 199 ? -16.026 8.810 30.777 1.00 79.19 199 PRO A O 1
ATOM 1607 N N . ILE A 1 200 ? -16.362 9.441 28.646 1.00 73.44 200 ILE A N 1
ATOM 1608 C CA . ILE A 1 200 ? -17.811 9.215 28.645 1.00 73.44 200 ILE A CA 1
ATOM 1609 C C . ILE A 1 200 ? -18.091 7.737 28.927 1.00 73.44 200 ILE A C 1
ATOM 1611 O O . ILE A 1 200 ? -18.858 7.412 29.834 1.00 73.44 200 ILE A O 1
ATOM 1615 N N . LEU A 1 201 ? -17.414 6.831 28.219 1.00 72.75 201 LEU A N 1
ATOM 1616 C CA . LEU A 1 201 ? -17.511 5.398 28.470 1.00 72.75 201 LEU A CA 1
ATOM 1617 C C . LEU A 1 201 ? -17.150 5.070 29.922 1.00 72.75 201 LEU A C 1
ATOM 1619 O O . LEU A 1 201 ? -17.954 4.420 30.581 1.00 72.75 201 LEU A O 1
ATOM 1623 N N . TYR A 1 202 ? -16.045 5.584 30.467 1.00 71.00 202 TYR A N 1
ATOM 1624 C CA . TYR A 1 202 ? -15.649 5.322 31.859 1.00 71.00 202 TYR A CA 1
ATOM 1625 C C . TYR A 1 202 ? -16.648 5.852 32.906 1.00 71.00 202 TYR A C 1
ATOM 1627 O O . TYR A 1 202 ? -16.944 5.159 33.883 1.00 71.00 202 TYR A O 1
ATOM 1635 N N . VAL A 1 203 ? -17.240 7.030 32.690 1.00 66.69 203 VAL A N 1
ATOM 1636 C CA . VAL A 1 203 ? -18.254 7.609 33.591 1.00 66.69 203 VAL A CA 1
ATOM 1637 C C . VAL A 1 203 ? -19.558 6.807 33.555 1.00 66.69 203 VAL A C 1
ATOM 1639 O O . VAL A 1 203 ? -20.149 6.527 34.599 1.00 66.69 203 VAL A O 1
ATOM 1642 N N . PHE A 1 204 ? -20.007 6.377 32.374 1.00 62.38 204 PHE A N 1
ATOM 1643 C CA . PHE A 1 204 ? -21.189 5.517 32.252 1.00 62.38 204 PHE A CA 1
ATOM 1644 C C . PHE A 1 204 ? -20.920 4.062 32.695 1.00 62.38 204 PHE A C 1
ATOM 1646 O O . PHE A 1 204 ? -21.862 3.343 33.058 1.00 62.38 204 PHE A O 1
ATOM 1653 N N . MET A 1 205 ? -19.652 3.632 32.715 1.00 62.28 205 MET A N 1
ATOM 1654 C CA . MET A 1 205 ? -19.199 2.336 33.233 1.00 62.28 205 MET A CA 1
ATOM 1655 C C . MET A 1 205 ? -19.223 2.258 34.763 1.00 62.28 205 MET A C 1
ATOM 1657 O O . MET A 1 205 ? -19.669 1.240 35.300 1.00 62.28 205 MET A O 1
ATOM 1661 N N . GLY A 1 206 ? -18.782 3.310 35.460 1.00 60.28 206 GLY A N 1
ATOM 1662 C CA . GLY A 1 206 ? -18.764 3.402 36.921 1.00 60.28 206 GLY A CA 1
ATOM 1663 C C . GLY A 1 206 ? -20.167 3.601 37.491 1.00 60.28 206 GLY A C 1
ATOM 1664 O O . GLY A 1 206 ? -20.624 4.722 37.700 1.00 60.28 206 GLY A O 1
ATOM 1665 N N . GLN A 1 207 ? -20.887 2.508 37.731 1.00 54.03 207 GLN A N 1
ATOM 1666 C CA . GLN A 1 207 ? -22.275 2.559 38.196 1.00 54.03 207 GLN A CA 1
ATOM 1667 C C . GLN A 1 207 ? -22.431 3.275 39.554 1.00 54.03 207 GLN A C 1
ATOM 1669 O O . GLN A 1 207 ? -23.419 3.984 39.745 1.00 54.03 207 GLN A O 1
ATOM 1674 N N . ASP A 1 208 ? -21.434 3.159 40.435 1.00 55.81 208 ASP A N 1
ATOM 1675 C CA . ASP A 1 208 ? -21.394 3.835 41.740 1.00 55.81 208 ASP A CA 1
ATOM 1676 C C . ASP A 1 208 ? -21.038 5.327 41.610 1.00 55.81 208 ASP A C 1
ATOM 1678 O O . ASP A 1 208 ? -21.540 6.169 42.355 1.00 55.81 208 ASP A O 1
ATOM 1682 N N . PHE A 1 209 ? -20.254 5.685 40.588 1.00 52.19 209 PHE A N 1
ATOM 1683 C CA . PHE A 1 209 ? -19.922 7.076 40.278 1.00 52.19 209 PHE A CA 1
ATOM 1684 C C . PHE A 1 209 ? -21.127 7.834 39.727 1.00 52.19 209 PHE A C 1
ATOM 1686 O O . PHE A 1 209 ? -21.371 8.967 40.122 1.00 52.19 209 PHE A O 1
ATOM 1693 N N . ARG A 1 210 ? -21.933 7.208 38.862 1.00 59.19 210 ARG A N 1
ATOM 1694 C CA . ARG A 1 210 ? -23.107 7.855 38.259 1.00 59.19 210 ARG A CA 1
ATOM 1695 C C . ARG A 1 210 ? -24.144 8.278 39.304 1.00 59.19 210 ARG A C 1
ATOM 1697 O O . ARG A 1 210 ? -24.699 9.366 39.184 1.00 59.19 210 ARG A O 1
ATOM 1704 N N . HIS A 1 211 ? -24.393 7.454 40.325 1.00 57.50 211 HIS A N 1
ATOM 1705 C CA . HIS A 1 211 ? -25.358 7.792 41.377 1.00 57.50 211 HIS A CA 1
ATOM 1706 C C . HIS A 1 211 ? -24.868 8.961 42.250 1.00 57.50 211 HIS A C 1
ATOM 1708 O O . HIS A 1 211 ? -25.667 9.826 42.615 1.00 57.50 211 HIS A O 1
ATOM 1714 N N . ASN A 1 212 ? -23.566 9.022 42.537 1.00 55.47 212 ASN A N 1
ATOM 1715 C CA . ASN A 1 212 ? -22.979 10.075 43.367 1.00 55.47 212 ASN A CA 1
ATOM 1716 C C . ASN A 1 212 ? -22.738 11.381 42.585 1.00 55.47 212 ASN A C 1
ATOM 1718 O O . ASN A 1 212 ? -22.967 12.465 43.117 1.00 55.47 212 ASN A O 1
ATOM 1722 N N . PHE A 1 213 ? -22.343 11.301 41.312 1.00 63.38 213 PHE A N 1
ATOM 1723 C CA . PHE A 1 213 ? -21.993 12.444 40.457 1.00 63.38 213 PHE A CA 1
ATOM 1724 C C . PHE A 1 213 ? -23.226 13.192 39.920 1.00 63.38 213 PHE A C 1
ATOM 1726 O O . PHE A 1 213 ? -23.285 14.418 39.973 1.00 63.38 213 PHE A O 1
ATOM 1733 N N . VAL A 1 214 ? -24.269 12.465 39.490 1.00 64.94 214 VAL A N 1
ATOM 1734 C CA . VAL A 1 214 ? -25.542 13.070 39.037 1.00 64.94 214 VAL A CA 1
ATOM 1735 C C . VAL A 1 214 ? -26.260 13.798 40.176 1.00 64.94 214 VAL A C 1
ATOM 1737 O O . VAL A 1 214 ? -27.000 14.739 39.923 1.00 64.94 214 VAL A O 1
ATOM 1740 N N . ARG A 1 215 ? -26.032 13.395 41.431 1.00 59.59 215 ARG A N 1
ATOM 1741 C CA . ARG A 1 215 ? -26.646 14.031 42.603 1.00 59.59 215 ARG A CA 1
ATOM 1742 C C . ARG A 1 215 ? -25.878 15.265 43.091 1.00 59.59 215 ARG A C 1
ATOM 1744 O O . ARG A 1 215 ? -26.480 16.149 43.684 1.00 59.59 215 ARG A O 1
ATOM 1751 N N . SER A 1 216 ? -24.569 15.330 42.846 1.00 61.09 216 SER A N 1
ATOM 1752 C CA . SER A 1 216 ? -23.688 16.385 43.370 1.00 61.09 216 SER A CA 1
ATOM 1753 C C . SER A 1 216 ? -23.548 17.597 42.444 1.00 61.09 216 SER A C 1
ATOM 1755 O O . SER A 1 216 ? -23.406 18.713 42.938 1.00 61.09 216 SER A O 1
ATOM 1757 N N . ILE A 1 217 ? -23.640 17.421 41.123 1.00 71.25 217 ILE A N 1
ATOM 1758 C CA . ILE A 1 217 ? -23.595 18.535 40.159 1.00 71.25 217 ILE A CA 1
ATOM 1759 C C . ILE A 1 217 ? -24.785 19.502 40.277 1.00 71.25 217 ILE A C 1
ATOM 1761 O O . ILE A 1 217 ? -24.527 20.695 40.434 1.00 71.25 217 ILE A O 1
ATOM 1765 N N . PRO A 1 218 ? -26.059 19.057 40.228 1.00 69.94 218 PRO A N 1
ATOM 1766 C CA . PRO A 1 218 ? -27.190 19.982 40.284 1.00 69.94 218 PRO A CA 1
ATOM 1767 C C . PRO A 1 218 ? -27.202 20.778 41.591 1.00 69.94 218 PRO A C 1
ATOM 1769 O O . PRO A 1 218 ? -27.410 21.979 41.547 1.00 69.94 218 PRO A O 1
ATOM 1772 N N . PHE A 1 219 ? -26.830 20.163 42.720 1.00 66.12 219 PHE A N 1
ATOM 1773 C CA . PHE A 1 219 ? -26.740 20.850 44.012 1.00 66.12 219 PHE A CA 1
ATOM 1774 C C . PHE A 1 219 ? -25.701 21.984 44.029 1.00 66.12 219 PHE A C 1
ATOM 1776 O O . PHE A 1 219 ? -25.950 23.044 44.595 1.00 66.12 219 PHE A O 1
ATOM 1783 N N . ARG A 1 220 ? -24.529 21.794 43.403 1.00 62.09 220 ARG A N 1
ATOM 1784 C CA . ARG A 1 220 ? -23.496 22.845 43.344 1.00 62.09 220 ARG A CA 1
ATOM 1785 C C . ARG A 1 220 ? -23.829 23.946 42.343 1.00 62.09 220 ARG A C 1
ATOM 1787 O O . ARG A 1 220 ? -23.502 25.095 42.607 1.00 62.09 220 ARG A O 1
ATOM 1794 N N . VAL A 1 221 ? -24.465 23.599 41.227 1.00 73.00 221 VAL A N 1
ATOM 1795 C CA . VAL A 1 221 ? -24.916 24.566 40.216 1.00 73.00 221 VAL A CA 1
ATOM 1796 C C . VAL A 1 221 ? -26.073 25.403 40.758 1.00 73.00 221 VAL A C 1
ATOM 1798 O O . VAL A 1 221 ? -26.050 26.617 40.627 1.00 73.00 221 VAL A O 1
ATOM 1801 N N . GLU A 1 222 ? -27.034 24.779 41.436 1.00 74.00 222 GLU A N 1
ATOM 1802 C CA . GLU A 1 222 ? -28.159 25.464 42.076 1.00 74.00 222 GLU A CA 1
ATOM 1803 C C . GLU A 1 222 ? -27.694 26.354 43.230 1.00 74.00 222 GLU A C 1
ATOM 1805 O O . GLU A 1 222 ? -28.140 27.493 43.332 1.00 74.00 222 GLU A O 1
ATOM 1810 N N . LYS A 1 223 ? -26.718 25.906 44.032 1.00 69.19 223 LYS A N 1
ATOM 1811 C CA . LYS A 1 223 ? -26.094 26.747 45.061 1.00 69.19 223 LYS A CA 1
ATOM 1812 C C . LYS A 1 223 ? -25.353 27.951 44.463 1.00 69.19 223 LYS A C 1
ATOM 1814 O O . LYS A 1 223 ? -25.554 29.059 44.938 1.00 69.19 223 LYS A O 1
ATOM 1819 N N . ALA A 1 224 ? -24.566 27.753 43.405 1.00 69.75 224 ALA A N 1
ATOM 1820 C CA . ALA A 1 224 ? -23.832 28.834 42.738 1.00 69.75 224 ALA A CA 1
ATOM 1821 C C . ALA A 1 224 ? -24.741 29.810 41.966 1.00 69.75 224 ALA A C 1
ATOM 1823 O O . ALA A 1 224 ? -24.376 30.960 41.768 1.00 69.75 224 ALA A O 1
ATOM 1824 N N . LEU A 1 225 ? -25.917 29.357 41.517 1.00 70.12 225 LEU A N 1
ATOM 1825 C CA . LEU A 1 225 ? -26.940 30.207 40.894 1.00 70.12 225 LEU A CA 1
ATOM 1826 C C . LEU A 1 225 ? -27.809 30.944 41.923 1.00 70.12 225 LEU A C 1
ATOM 1828 O O . LEU A 1 225 ? -28.414 31.955 41.579 1.00 70.12 225 LEU A O 1
ATOM 1832 N N . SER A 1 226 ? -27.903 30.424 43.152 1.00 70.12 226 SER A N 1
ATOM 1833 C CA . SER A 1 226 ? -28.701 31.009 44.240 1.00 70.12 226 SER A CA 1
ATOM 1834 C C . SER A 1 226 ? -27.898 31.944 45.144 1.00 70.12 226 SER A C 1
ATOM 1836 O O . SER A 1 226 ? -28.501 32.684 45.918 1.00 70.12 226 SER A O 1
ATOM 1838 N N . GLU A 1 227 ? -26.564 31.911 45.079 1.00 62.91 227 GLU A N 1
ATOM 1839 C CA . GLU A 1 227 ? -25.709 32.914 45.716 1.00 62.91 227 GLU A CA 1
ATOM 1840 C C . GLU A 1 227 ? -25.878 34.245 44.955 1.00 62.91 227 GLU A C 1
ATOM 1842 O O . GLU A 1 227 ? -25.547 34.320 43.768 1.00 62.91 227 GLU A O 1
ATOM 1847 N N . PRO A 1 228 ? -26.463 35.290 45.578 1.00 60.75 228 PRO A N 1
ATOM 1848 C CA . PRO A 1 228 ? -26.534 36.605 44.955 1.00 60.75 228 PRO A CA 1
ATOM 1849 C C . PRO A 1 228 ? -25.108 37.140 44.737 1.00 60.75 228 PRO A C 1
ATOM 1851 O O . PRO A 1 228 ? -24.221 36.800 45.519 1.00 60.75 228 PRO A O 1
ATOM 1854 N N . PRO A 1 229 ? -24.866 37.956 43.694 1.00 60.69 229 PRO A N 1
ATOM 1855 C CA . PRO A 1 229 ? -23.536 38.491 43.415 1.00 60.69 229 PRO A CA 1
ATOM 1856 C C . PRO A 1 229 ? -22.991 39.210 44.652 1.00 60.69 229 PRO A C 1
ATOM 1858 O O . PRO A 1 229 ? -23.687 40.055 45.217 1.00 60.69 229 PRO A O 1
ATOM 1861 N N . ASP A 1 230 ? -21.774 38.840 45.064 1.00 60.66 230 ASP A N 1
ATOM 1862 C CA . ASP A 1 230 ? -21.101 39.409 46.231 1.00 60.66 230 ASP A CA 1
ATOM 1863 C C . ASP A 1 230 ? -21.106 40.940 46.147 1.00 60.66 230 ASP A C 1
ATOM 1865 O O . ASP A 1 230 ? -20.582 41.528 45.197 1.00 60.66 230 ASP A O 1
ATOM 1869 N N . ASP A 1 231 ? -21.728 41.577 47.142 1.00 56.28 231 ASP A N 1
ATOM 1870 C CA . ASP A 1 231 ? -21.678 43.023 47.326 1.00 56.28 231 ASP A CA 1
ATOM 1871 C C . ASP A 1 231 ? -20.231 43.401 47.695 1.00 56.28 231 ASP A C 1
ATOM 1873 O O . ASP A 1 231 ? -19.751 42.976 48.754 1.00 56.28 231 ASP A O 1
ATOM 1877 N N . PRO A 1 232 ? -19.508 44.176 46.859 1.00 57.50 232 PRO A N 1
ATOM 1878 C CA . PRO A 1 232 ? -18.104 44.518 47.092 1.00 57.50 232 PRO A CA 1
ATOM 1879 C C . PRO A 1 232 ? -17.849 45.275 48.403 1.00 57.50 232 PRO A C 1
ATOM 1881 O O . PRO A 1 232 ? -16.693 45.480 48.767 1.00 57.50 232 PRO A O 1
ATOM 1884 N N . CYS A 1 233 ? -18.901 45.728 49.091 1.00 53.41 233 CYS A N 1
ATOM 1885 C CA . CYS A 1 233 ? -18.813 46.520 50.312 1.00 53.41 233 CYS A CA 1
ATOM 1886 C C . CYS A 1 233 ? -18.964 45.725 51.621 1.00 53.41 233 CYS A C 1
ATOM 1888 O O . CYS A 1 233 ? -18.996 46.345 52.684 1.00 53.41 233 CYS A O 1
ATOM 1890 N N . ARG A 1 234 ? -19.054 44.386 51.603 1.00 51.03 234 ARG A N 1
ATOM 18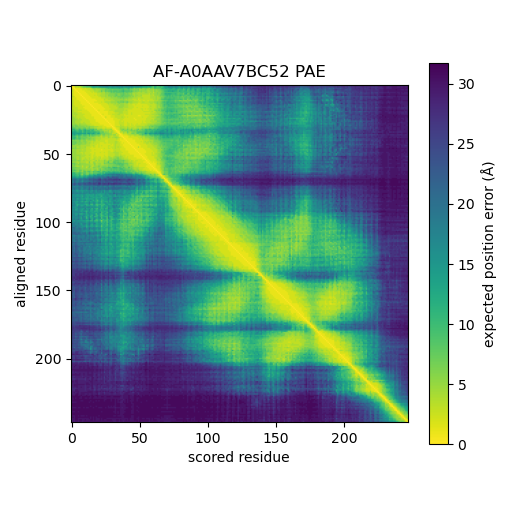91 C CA . ARG A 1 234 ? -19.192 43.610 52.847 1.00 51.03 234 ARG A CA 1
ATOM 1892 C C . ARG A 1 234 ? -17.827 43.323 53.485 1.00 51.03 234 ARG A C 1
ATOM 1894 O O . ARG A 1 234 ? -17.087 42.459 53.022 1.00 51.03 234 ARG A O 1
ATOM 1901 N N . GLU A 1 235 ? -17.494 44.060 54.544 1.00 55.50 235 GLU A N 1
ATOM 1902 C CA . GLU A 1 235 ? -16.310 43.781 55.367 1.00 55.50 235 GLU A CA 1
ATOM 1903 C C . GLU A 1 235 ? -16.450 42.430 56.104 1.00 55.50 235 GLU A C 1
ATOM 1905 O O . GLU A 1 235 ? -17.569 42.044 56.458 1.00 55.50 235 GLU A O 1
ATOM 1910 N N . PRO A 1 236 ? -15.349 41.685 56.332 1.00 56.44 236 PRO A N 1
ATOM 1911 C CA . PRO A 1 236 ? -15.394 40.412 57.046 1.00 56.44 236 PRO A CA 1
ATOM 1912 C C . PRO A 1 236 ? -15.793 40.627 58.513 1.00 56.44 236 PRO A C 1
ATOM 1914 O O . PRO A 1 236 ? -15.128 41.376 59.225 1.00 56.44 236 PRO A O 1
ATOM 1917 N N . GLU A 1 237 ? -16.849 39.953 58.975 1.00 60.50 237 GLU A N 1
ATOM 1918 C CA . GLU A 1 237 ? -17.179 39.888 60.404 1.00 60.50 237 GLU A CA 1
ATOM 1919 C C . GLU A 1 237 ? -16.137 39.030 61.140 1.00 60.50 237 GLU A C 1
ATOM 1921 O O . GLU A 1 237 ? -15.871 37.886 60.755 1.00 60.50 237 GLU A O 1
ATOM 1926 N N . ASP A 1 238 ? -15.538 39.592 62.194 1.00 50.62 238 ASP A N 1
ATOM 1927 C CA . ASP A 1 238 ? -14.595 38.884 63.060 1.00 50.62 238 ASP A CA 1
ATOM 1928 C C . ASP A 1 238 ? -15.294 37.739 63.826 1.00 50.62 238 ASP A C 1
ATOM 1930 O O . ASP A 1 238 ? -16.441 37.891 64.257 1.00 50.62 238 ASP A O 1
ATOM 1934 N N . PRO A 1 239 ? -14.624 36.590 64.045 1.00 58.69 239 PRO A N 1
ATOM 1935 C CA . PRO A 1 239 ? -15.236 35.455 64.721 1.00 58.69 239 PRO A CA 1
ATOM 1936 C C . PRO A 1 239 ? -15.538 35.744 66.200 1.00 58.69 239 PRO A C 1
ATOM 1938 O O . PRO A 1 239 ? -14.654 36.091 66.985 1.00 58.69 239 PRO A O 1
ATOM 1941 N N . GLU A 1 240 ? -16.795 35.524 66.584 1.00 64.31 240 GLU A N 1
ATOM 1942 C CA . GLU A 1 240 ? -17.313 35.664 67.948 1.00 64.31 240 GLU A CA 1
ATOM 1943 C C . GLU A 1 240 ? -16.678 34.623 68.906 1.00 64.31 240 GLU A C 1
ATOM 1945 O O . GLU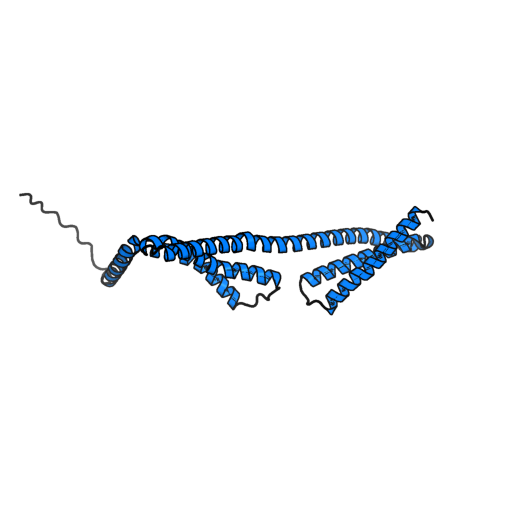 A 1 240 ? 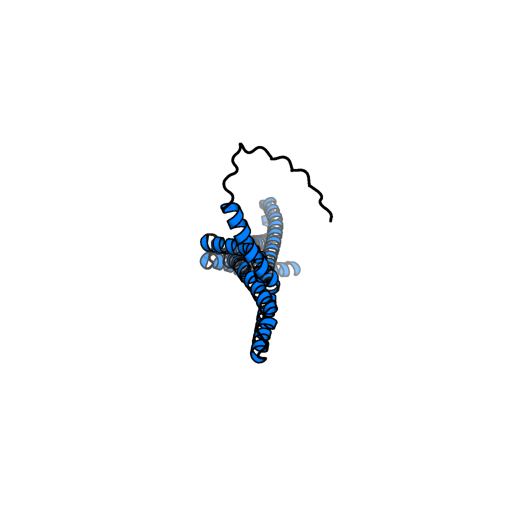-16.536 33.448 68.541 1.00 64.31 240 GLU A O 1
ATOM 1950 N N . PRO A 1 241 ? -16.263 35.000 70.135 1.00 51.91 241 PRO A N 1
ATOM 1951 C CA . PRO A 1 241 ? -15.557 34.089 71.032 1.00 51.91 241 PRO A CA 1
ATOM 1952 C C . PRO A 1 241 ? -16.490 33.037 71.646 1.00 51.91 241 PRO A C 1
ATOM 1954 O O . PRO A 1 241 ? -17.544 33.341 72.203 1.00 51.91 241 PRO A O 1
ATOM 1957 N N . ALA A 1 242 ? -16.053 31.777 71.587 1.00 56.78 242 ALA A N 1
ATOM 1958 C CA . ALA A 1 242 ? -16.786 30.620 72.087 1.00 56.78 242 ALA A CA 1
ATOM 1959 C C . ALA A 1 242 ? -17.047 30.700 73.604 1.00 56.78 242 ALA A C 1
ATOM 1961 O O . ALA A 1 242 ? -16.126 30.604 74.419 1.00 56.78 242 ALA A O 1
ATOM 1962 N N . ILE A 1 243 ? -18.322 30.803 73.989 1.00 57.62 243 ILE A N 1
ATOM 1963 C CA . ILE A 1 243 ? -18.766 30.632 75.375 1.00 57.62 243 ILE A CA 1
ATOM 1964 C C . ILE A 1 243 ? -18.807 29.131 75.682 1.00 57.62 243 ILE A C 1
ATOM 1966 O O . ILE A 1 243 ? -19.688 28.399 75.233 1.00 57.62 243 ILE A O 1
ATOM 1970 N N . ASN A 1 244 ? -17.831 28.671 76.462 1.00 56.94 244 ASN A N 1
ATOM 1971 C CA . ASN A 1 244 ? -17.802 27.333 77.039 1.00 56.94 244 ASN A CA 1
ATOM 1972 C C . ASN A 1 244 ? -18.800 27.249 78.204 1.00 56.94 244 ASN A C 1
ATOM 1974 O O . ASN A 1 244 ? -18.630 27.933 79.213 1.00 56.94 244 ASN A O 1
ATOM 1978 N N . THR A 1 245 ? -19.805 26.382 78.090 1.00 55.59 245 THR A N 1
ATOM 1979 C CA . THR A 1 245 ? -20.596 25.922 79.238 1.00 55.59 245 THR A CA 1
ATOM 1980 C C . THR A 1 245 ? -20.602 24.397 79.278 1.00 55.59 245 THR A C 1
ATOM 1982 O O . THR A 1 245 ? -21.412 23.731 78.644 1.00 55.59 245 THR A O 1
ATOM 1985 N N . ASN A 1 246 ? -19.654 23.858 80.045 1.00 60.12 246 ASN A N 1
ATOM 1986 C CA . ASN A 1 246 ? -19.715 22.517 80.613 1.00 60.12 246 ASN A CA 1
ATOM 1987 C C . ASN A 1 246 ? -20.622 22.544 81.852 1.00 60.12 246 ASN A C 1
ATOM 1989 O O . ASN A 1 246 ? -20.243 23.198 82.825 1.00 60.12 246 ASN A O 1
ATOM 1993 N N . VAL A 1 247 ? -21.736 21.802 81.838 1.00 53.59 247 VAL A N 1
ATOM 1994 C CA . VAL A 1 247 ? -22.292 21.059 82.991 1.00 53.59 247 VAL A CA 1
ATOM 1995 C C . VAL A 1 247 ? -22.977 19.805 82.463 1.00 53.59 247 VAL A C 1
ATOM 1997 O O . VAL A 1 247 ? -23.807 19.948 81.539 1.00 53.59 247 VAL A O 1
#

pLDDT: mean 73.23, std 10.1, range [50.62, 91.31]